Protein 9M4Q (pdb70)

Organism: Homo sapiens (NCBI:txid9606)

Solvent-accessible surface area: 14278 Å² total; per-residue (Å²): 94,139,82,90,138,86,126,15,111,111,45,24,103,98,12,27,38,61,12,121,88,0,32,96,6,1,74,24,0,42,75,0,5,56,88,27,153,108,5,86,39,5,6,32,66,6,3,30,9,1,3,73,2,6,43,49,4,0,44,54,0,4,35,71,17,10,70,45,49,42,54,52,82,3,55,53,28,40,107,121,7,59,82,35,38,8,32,24,31,25,0,9,1,3,2,0,13,0,1,7,16,0,0,68,4,5,50,29,0,0,14,98,14,121,142,22,77,95,32,18,49,92,168,130,2,87,115,36,28,120,73,15,57,54,90,0,76,96,37,1,68,30,14,23,129,59,209,104,50,130,70,65,174,73,101,62,67,20,154,57,30,84,62,70,61,14,0,80,120,13,1,75,12,4,2,64,100,7,24,54,83,2,99,69,30,37,74,106,10,136,67,15,12,141,159,97,169,141,87,18,53,141,18,66,142,31,7,107,5,2,25,74,0,7,30,28,4,24,130,14,3,53,40,17,8,77,35,5,12,83,1,22,97,111,114,63,129,5,77,68,92,89,67,24,78,102,15,30,48,71,0,9,57,4,1,4,51,1,5,70,20,4,18,82,35,25,120,73,8,89,108,0,17,125,98,41,155

Nearest PDB structures (foldseek):
  8hn1-assembly1_A  TM=9.669E-01  e=3.128E-29  Homo sapiens
  7ym8-assembly1_A  TM=9.036E-01  e=2.493E-28  Homo sapiens
  7ymj-assembly1_A  TM=9.576E-01  e=1.053E-27  Homo sapiens
  7ymh-assembly1_A  TM=9.060E-01  e=1.750E-27  Homo sapiens
  7b6w-assembly1_AAA  TM=8.967E-01  e=1.485E-19  Homo sapiens

Secondary structure (DSSP, 8-state):
----SHHHHHHHHHHHHHHHHHHHHHHHHHHHHHH-SSS-SHHHHHHHHHHHHHHHIIIIIHHHHHHHHHHSS--S-HHHHHHHHHHHHHHHHHHHHHHHHHHHHHHHHHH-STTHHHHS-HHHHHHHHHHHHHHHHHHHHTTTTTS-PPPPS-TT-------HHHHHHHHIIIIIHHHHHHHHHHHHHHHHHHH--HHHHHHHHHHHHHHHHHHHHHHHHHHHHHHHHHHHHSS--SSSHHHHHHHHHHHHHHHHHHHHHHHHH-HHHHHHHHHH-

Foldseek 3Di:
DDDDDPVLVVLLVVLVVLLVLLLVLLVLLLCLCPVDPVNDDLLSVLVNVLSVLLNLVSPQLSNQVSVCVSVVWADDFPVSLLVSQLSNQLSLQLNLVSLLVSLVLLLLCLQPVPCSCVPCPPVNSVVSNVVSSVLSNCLSCCLDVPVHDDDDPDGGHRDDDLALVSLVSSLVNRPVVSVVSNVVSVVSSVVSNVVYDPRSVVSNLSSVLSVVLVVQLCVLQVVQNVQRNCLSVDPNNNPPVVVNVVSVVSNSSSSSVSSVSCVVRPVSSVVSSVVVD

Sequence (277 aa):
APVNISKAILLGVILGGLILFGVLGNILVILSVACHRHLHSVTHYYIVNLAVADLLLTSTVLPFSAIFEVLGYWAFGRVFCNIWAAVDVLCCTASIMGLCIISIDRYIGVSYPLRYPTIVTQRRGLMALLCVWALSLVISIGPLFGWRQPAPEDETICQINEEPGYVLFSALGSFYLPLAIILVMYCRVYVVAKRELLKFSREKKAAKTLGIVVGCFVLCWLPFFLVMPIGSFFPDFKPSETVFKIVFWLGYLNSCINPIIYPCSSQEFKKAFQNVL

Radius of gyration: 19.8 Å; Cα contacts (8 Å, |Δi|>4): 309; chains: 1; bounding box: 36×54×55 Å

Structure (mmCIF, N/CA/C/O backbone):
data_9M4Q
#
_entry.id   9M4Q
#
_cell.length_a   1.00
_cell.length_b   1.00
_cell.length_c   1.00
_cell.angle_alpha   90.00
_cell.angle_beta   90.00
_cell.angle_gamma   90.00
#
_symmetry.space_group_name_H-M   'P 1'
#
loop_
_entity.id
_entity.type
_entity.pdbx_description
1 polymer 'Alpha-1A adrenergic receptor'
2 non-polymer 'Doxazosin, (S)-'
#
loop_
_atom_site.group_PDB
_atom_site.id
_atom_site.type_symbol
_atom_site.label_atom_id
_atom_site.label_alt_id
_atom_site.label_comp_id
_atom_site.label_asym_id
_atom_site.label_entity_id
_atom_site.label_seq_id
_atom_site.pdbx_PDB_ins_code
_atom_site.Cartn_x
_atom_site.Cartn_y
_atom_site.Cartn_z
_atom_site.occupancy
_atom_site.B_iso_or_equiv
_atom_site.auth_seq_id
_atom_site.auth_comp_id
_atom_site.auth_asym_id
_atom_site.auth_atom_id
_atom_site.pdbx_PDB_model_num
ATOM 1 N N . ALA A 1 1 ? 116.437 154.511 165.562 1.00 63.48 19 ALA A N 1
ATOM 2 C CA . ALA A 1 1 ? 117.360 155.364 166.363 1.00 63.48 19 ALA A CA 1
ATOM 3 C C . ALA A 1 1 ? 118.497 155.887 165.488 1.00 63.48 19 ALA A C 1
ATOM 4 O O . ALA A 1 1 ? 118.867 155.248 164.504 1.00 63.48 19 ALA A O 1
ATOM 13 N N . PRO A 1 2 ? 119.050 157.048 165.839 1.00 63.22 20 PRO A N 1
ATOM 14 C CA . PRO A 1 2 ? 120.152 157.601 165.043 1.00 63.22 20 PRO A CA 1
ATOM 15 C C . PRO A 1 2 ? 121.352 156.666 165.032 1.00 63.22 20 PRO A C 1
ATOM 16 O O . PRO A 1 2 ? 121.662 156.008 166.027 1.00 63.22 20 PRO A O 1
ATOM 27 N N . VAL A 1 3 ? 122.029 156.614 163.886 1.00 63.90 21 VAL A N 1
ATOM 28 C CA . VAL A 1 3 ? 123.203 155.778 163.684 1.00 63.90 21 VAL A CA 1
ATOM 29 C C . VAL A 1 3 ? 124.230 156.577 162.889 1.00 63.90 21 VAL A C 1
ATOM 30 O O . VAL A 1 3 ? 123.995 157.725 162.504 1.00 63.90 21 VAL A O 1
ATOM 43 N N . ASN A 1 4 ? 125.380 155.957 162.642 1.00 64.58 22 ASN A N 1
ATOM 44 C CA . ASN A 1 4 ? 126.429 156.604 161.869 1.00 64.58 22 ASN A CA 1
ATOM 45 C C . ASN A 1 4 ? 125.968 156.833 160.434 1.00 64.58 22 ASN A C 1
ATOM 46 O O . ASN A 1 4 ? 125.089 156.136 159.921 1.00 64.58 22 ASN A O 1
ATOM 57 N N . ILE A 1 5 ? 126.563 157.836 159.790 1.00 65.23 23 ILE A N 1
ATOM 58 C CA . ILE A 1 5 ? 126.212 158.182 158.416 1.00 65.23 23 ILE A CA 1
ATOM 59 C C . ILE A 1 5 ? 127.263 157.619 157.468 1.00 65.23 23 ILE A C 1
ATOM 60 O O . ILE A 1 5 ? 126.958 156.777 156.616 1.00 65.23 23 ILE A O 1
ATOM 76 N N . SER A 1 6 ? 128.510 158.074 157.613 1.00 63.60 24 SER A N 1
ATOM 77 C CA . SER A 1 6 ? 129.561 157.652 156.693 1.00 63.60 24 SER A CA 1
ATOM 78 C C . SER A 1 6 ? 129.776 156.145 156.757 1.00 63.60 24 SER A C 1
ATOM 79 O O . SER A 1 6 ? 129.770 155.459 155.727 1.00 63.60 24 SER A O 1
ATOM 87 N N . LYS A 1 7 ? 129.966 155.608 157.965 1.00 61.45 25 LYS A N 1
ATOM 88 C CA . LYS A 1 7 ? 130.175 154.171 158.106 1.00 61.45 25 LYS A CA 1
ATOM 89 C C . LYS A 1 7 ? 128.952 153.391 157.641 1.00 61.45 25 LYS A C 1
ATOM 90 O O . LYS A 1 7 ? 129.079 152.388 156.928 1.00 61.45 25 LYS A O 1
ATOM 109 N N . ALA A 1 8 ? 127.758 153.837 158.036 1.00 60.34 26 ALA A N 1
ATOM 110 C CA . ALA A 1 8 ? 126.541 153.152 157.615 1.00 60.34 26 ALA A CA 1
ATOM 111 C C . ALA A 1 8 ? 126.370 153.219 156.104 1.00 60.34 26 ALA A C 1
ATOM 112 O O . ALA A 1 8 ? 125.978 152.232 155.473 1.00 60.34 26 ALA A O 1
ATOM 119 N N . ILE A 1 9 ? 126.651 154.378 155.506 1.00 60.46 27 ILE A N 1
ATOM 120 C CA . ILE A 1 9 ? 126.518 154.517 154.058 1.00 60.46 27 ILE A CA 1
ATOM 121 C C . ILE A 1 9 ? 127.484 153.578 153.346 1.00 60.46 27 ILE A C 1
ATOM 122 O O . ILE A 1 9 ? 127.117 152.895 152.383 1.00 60.46 27 ILE A O 1
ATOM 138 N N . LEU A 1 10 ? 128.735 153.531 153.809 1.00 56.62 28 LEU A N 1
ATOM 139 C CA . LEU A 1 10 ? 129.715 152.648 153.182 1.00 56.62 28 LEU A CA 1
ATOM 140 C C . LEU A 1 10 ? 129.302 151.188 153.315 1.00 56.62 28 LEU A C 1
ATOM 141 O O . LEU A 1 10 ? 129.399 150.415 152.352 1.00 56.62 28 LEU A O 1
ATOM 157 N N . LEU A 1 11 ? 128.846 150.790 154.506 1.00 51.72 29 LEU A N 1
ATOM 158 C CA . LEU A 1 11 ? 128.429 149.407 154.713 1.00 51.72 29 LEU A CA 1
ATOM 159 C C . LEU A 1 11 ? 127.242 149.056 153.825 1.00 51.72 29 LEU A C 1
ATOM 160 O O . LEU A 1 11 ? 127.210 147.983 153.211 1.00 51.72 29 LEU A O 1
ATOM 176 N N . GLY A 1 12 ? 126.261 149.954 153.739 1.00 52.07 30 GLY A N 1
ATOM 177 C CA . GLY A 1 12 ? 125.128 149.709 152.867 1.00 52.07 30 GLY A CA 1
ATOM 178 C C . GLY A 1 12 ? 125.535 149.601 151.413 1.00 52.07 30 GLY A C 1
ATOM 179 O O . GLY A 1 12 ? 125.026 148.753 150.680 1.00 52.07 30 GLY A O 1
ATOM 183 N N . VAL A 1 13 ? 126.465 150.452 150.977 1.00 51.33 31 VAL A N 1
ATOM 184 C CA . VAL A 1 13 ? 126.905 150.419 149.585 1.00 51.33 31 VAL A CA 1
ATOM 185 C C . VAL A 1 13 ? 127.602 149.099 149.280 1.00 51.33 31 VAL A C 1
ATOM 186 O O . VAL A 1 13 ? 127.340 148.462 148.253 1.00 51.33 31 VAL A O 1
ATOM 199 N N . ILE A 1 14 ? 128.503 148.665 150.166 1.00 46.35 32 ILE A N 1
ATOM 200 C CA . ILE A 1 14 ? 129.228 147.421 149.911 1.00 46.35 32 ILE A CA 1
ATOM 201 C C . ILE A 1 14 ? 128.271 146.235 149.925 1.00 46.35 32 ILE A C 1
ATOM 202 O O . ILE A 1 14 ? 128.355 145.339 149.073 1.00 46.35 32 ILE A O 1
ATOM 218 N N . LEU A 1 15 ? 127.342 146.205 150.884 1.00 41.39 33 LEU A N 1
ATOM 219 C CA . LEU A 1 15 ? 126.377 145.112 150.917 1.00 41.39 33 LEU A CA 1
ATOM 220 C C . LEU A 1 15 ? 125.509 145.109 149.664 1.00 41.39 33 LEU A C 1
ATOM 221 O O . LEU A 1 15 ? 125.286 144.053 149.062 1.00 41.39 33 LEU A O 1
ATOM 237 N N . GLY A 1 16 ? 125.018 146.278 149.251 1.00 38.41 34 GLY A N 1
ATOM 238 C CA . GLY A 1 16 ? 124.222 146.344 148.040 1.00 38.41 34 GLY A CA 1
ATOM 239 C C . GLY A 1 16 ? 124.994 145.873 146.827 1.00 38.41 34 GLY A C 1
ATOM 240 O O . GLY A 1 16 ? 124.444 145.206 145.951 1.00 38.41 34 GLY A O 1
ATOM 244 N N . GLY A 1 17 ? 126.281 146.214 146.758 1.00 38.23 35 GLY A N 1
ATOM 245 C CA . GLY A 1 17 ? 127.115 145.680 145.696 1.00 38.23 35 GLY A CA 1
ATOM 246 C C . GLY A 1 17 ? 127.200 144.167 145.745 1.00 38.23 35 GLY A C 1
ATOM 247 O O . GLY A 1 17 ? 127.180 143.501 144.708 1.00 38.23 35 GLY A O 1
ATOM 251 N N . LEU A 1 18 ? 127.299 143.606 146.951 1.00 35.00 36 LEU A N 1
ATOM 252 C CA . LEU A 1 18 ? 127.354 142.152 147.084 1.00 35.00 36 LEU A CA 1
ATOM 253 C C . LEU A 1 18 ? 126.074 141.503 146.567 1.00 35.00 36 LEU A C 1
ATOM 254 O O . LEU A 1 18 ? 126.122 140.531 145.802 1.00 35.00 36 LEU A O 1
ATOM 270 N N . ILE A 1 19 ? 124.914 142.025 146.976 1.00 33.84 37 ILE A N 1
ATOM 271 C CA . ILE A 1 19 ? 123.653 141.478 146.473 1.00 33.84 37 ILE A CA 1
ATOM 272 C C . ILE A 1 19 ? 123.533 141.666 144.967 1.00 33.84 37 ILE A C 1
ATOM 273 O O . ILE A 1 19 ? 123.031 140.784 144.262 1.00 33.84 37 ILE A O 1
ATOM 289 N N . LEU A 1 20 ? 123.955 142.818 144.445 1.00 33.77 38 LEU A N 1
ATOM 290 C CA . LEU A 1 20 ? 123.872 143.026 143.004 1.00 33.77 38 LEU A CA 1
ATOM 291 C C . LEU A 1 20 ? 124.731 142.015 142.257 1.00 33.77 38 LEU A C 1
ATOM 292 O O . LEU A 1 20 ? 124.294 141.436 141.256 1.00 33.77 38 LEU A O 1
ATOM 308 N N . PHE A 1 21 ? 125.952 141.776 142.740 1.00 30.64 39 PHE A N 1
ATOM 309 C CA . PHE A 1 21 ? 126.816 140.790 142.103 1.00 30.64 39 PHE A CA 1
ATOM 310 C C . PHE A 1 21 ? 126.210 139.395 142.180 1.00 30.64 39 PHE A C 1
ATOM 311 O O . PHE A 1 21 ? 126.238 138.644 141.199 1.00 30.64 39 PHE A O 1
ATOM 328 N N . GLY A 1 22 ? 125.660 139.029 143.339 1.00 29.20 40 GLY A N 1
ATOM 329 C CA . GLY A 1 22 ? 125.055 137.713 143.470 1.00 29.20 40 GLY A CA 1
ATOM 330 C C . GLY A 1 22 ? 123.867 137.526 142.547 1.00 29.20 40 GLY A C 1
ATOM 331 O O . GLY A 1 22 ? 123.729 136.485 141.898 1.00 29.20 40 GLY A O 1
ATOM 335 N N . VAL A 1 23 ? 122.992 138.530 142.478 1.00 27.85 41 VAL A N 1
ATOM 336 C CA . VAL A 1 23 ? 121.828 138.447 141.602 1.00 27.85 41 VAL A CA 1
ATOM 337 C C . VAL A 1 23 ? 122.268 138.362 140.148 1.00 27.85 41 VAL A C 1
ATOM 338 O O . VAL A 1 23 ? 121.724 137.573 139.366 1.00 27.85 41 VAL A O 1
ATOM 351 N N . LEU A 1 24 ? 123.255 139.172 139.759 1.00 28.24 42 LEU A N 1
ATOM 352 C CA . LEU A 1 24 ? 123.750 139.113 138.390 1.00 28.24 42 LEU A CA 1
ATOM 353 C C . LEU A 1 24 ? 124.305 137.731 138.074 1.00 28.24 42 LEU A C 1
ATOM 354 O O . LEU A 1 24 ? 124.016 137.168 137.014 1.00 28.24 42 LEU A O 1
ATOM 370 N N . GLY A 1 25 ? 125.093 137.164 138.988 1.00 25.90 43 GLY A N 1
ATOM 371 C CA . GLY A 1 25 ? 125.660 135.848 138.742 1.00 25.90 43 GLY A CA 1
ATOM 372 C C . GLY A 1 25 ? 124.602 134.769 138.619 1.00 25.90 43 GLY A C 1
ATOM 373 O O . GLY A 1 25 ? 124.666 133.921 137.725 1.00 25.90 43 GLY A O 1
ATOM 377 N N . ASN A 1 26 ? 123.614 134.782 139.516 1.00 24.22 44 ASN A N 1
ATOM 378 C CA . ASN A 1 26 ? 122.568 133.765 139.463 1.00 24.22 44 ASN A CA 1
ATOM 379 C C . ASN A 1 26 ? 121.725 133.902 138.199 1.00 24.22 44 ASN A C 1
ATOM 380 O O . ASN A 1 26 ? 121.392 132.897 137.556 1.00 24.22 44 ASN A O 1
ATOM 391 N N . ILE A 1 27 ? 121.375 135.133 137.822 1.00 24.95 45 ILE A N 1
ATOM 392 C CA . ILE A 1 27 ? 120.616 135.340 136.593 1.00 24.95 45 ILE A CA 1
ATOM 393 C C . ILE A 1 27 ? 121.432 134.892 135.389 1.00 24.95 45 ILE A C 1
ATOM 394 O O . ILE A 1 27 ? 120.896 134.304 134.442 1.00 24.95 45 ILE A O 1
ATOM 410 N N . LEU A 1 28 ? 122.738 135.165 135.401 1.00 26.37 46 LEU A N 1
ATOM 411 C CA . LEU A 1 28 ? 123.591 134.721 134.306 1.00 26.37 46 LEU A CA 1
ATOM 412 C C . LEU A 1 28 ? 123.617 133.204 134.215 1.00 26.37 46 LEU A C 1
ATOM 413 O O . LEU A 1 28 ? 123.551 132.642 133.119 1.00 26.37 46 LEU A O 1
ATOM 429 N N . VAL A 1 29 ? 123.716 132.522 135.357 1.00 23.41 47 VAL A N 1
ATOM 430 C CA . VAL A 1 29 ? 123.713 131.060 135.347 1.00 23.41 47 VAL A CA 1
ATOM 431 C C . VAL A 1 29 ? 122.404 130.542 134.764 1.00 23.41 47 VAL A C 1
ATOM 432 O O . VAL A 1 29 ? 122.390 129.644 133.911 1.00 23.41 47 VAL A O 1
ATOM 445 N N . ILE A 1 30 ? 121.283 131.108 135.215 1.00 22.73 48 ILE A N 1
ATOM 446 C CA . ILE A 1 30 ? 119.980 130.638 134.753 1.00 22.73 48 ILE A CA 1
ATOM 447 C C . ILE A 1 30 ? 119.841 130.851 133.250 1.00 22.73 48 ILE A C 1
ATOM 448 O O . ILE A 1 30 ? 119.408 129.955 132.515 1.00 22.73 48 ILE A O 1
ATOM 464 N N . LEU A 1 31 ? 120.206 132.042 132.769 1.00 26.55 49 LEU A N 1
ATOM 465 C CA . LEU A 1 31 ? 120.091 132.330 131.343 1.00 26.55 49 LEU A CA 1
ATOM 466 C C . LEU A 1 31 ? 121.029 131.457 130.521 1.00 26.55 49 LEU A C 1
ATOM 467 O O . LEU A 1 31 ? 120.657 130.982 129.444 1.00 26.55 49 LEU A O 1
ATOM 483 N N . SER A 1 32 ? 122.251 131.234 131.008 1.00 27.11 50 SER A N 1
ATOM 484 C CA . SER A 1 32 ? 123.193 130.392 130.283 1.00 27.11 50 SER A CA 1
ATOM 485 C C . SER A 1 32 ? 122.667 128.971 130.156 1.00 27.11 50 SER A C 1
ATOM 486 O O . SER A 1 32 ? 122.789 128.348 129.095 1.00 27.11 50 SER A O 1
ATOM 494 N N . VAL A 1 33 ? 122.080 128.438 131.228 1.00 24.80 51 VAL A N 1
ATOM 495 C CA . VAL A 1 33 ? 121.561 127.076 131.167 1.00 24.80 51 VAL A CA 1
ATOM 496 C C . VAL A 1 33 ? 120.327 127.006 130.275 1.00 24.80 51 VAL A C 1
ATOM 497 O O . VAL A 1 33 ? 120.155 126.051 129.509 1.00 24.80 51 VAL A O 1
ATOM 510 N N . ALA A 1 34 ? 119.449 128.008 130.354 1.00 29.94 52 ALA A N 1
ATOM 511 C CA . ALA A 1 34 ? 118.168 127.929 129.659 1.00 29.94 52 ALA A CA 1
ATOM 512 C C . ALA A 1 34 ? 118.310 128.232 128.170 1.00 29.94 52 ALA A C 1
ATOM 513 O O . ALA A 1 34 ? 117.915 127.425 127.322 1.00 29.94 52 ALA A O 1
ATOM 520 N N . CYS A 1 35 ? 118.869 129.396 127.835 1.00 33.18 53 CYS A N 1
ATOM 521 C CA . CYS A 1 35 ? 118.916 129.819 126.439 1.00 33.18 53 CYS A CA 1
ATOM 522 C C . CYS A 1 35 ? 119.713 128.840 125.586 1.00 33.18 53 CYS A C 1
ATOM 523 O O . CYS A 1 35 ? 119.296 128.491 124.476 1.00 33.18 53 CYS A O 1
ATOM 531 N N . HIS A 1 36 ? 120.862 128.390 126.082 1.00 31.19 54 HIS A N 1
ATOM 532 C CA . HIS A 1 36 ? 121.676 127.448 125.328 1.00 31.19 54 HIS A CA 1
ATOM 533 C C . HIS A 1 36 ? 120.985 126.094 125.244 1.00 31.19 54 HIS A C 1
ATOM 534 O O . HIS A 1 36 ? 120.381 125.624 126.212 1.00 31.19 54 HIS A O 1
ATOM 548 N N . ARG A 1 37 ? 121.076 125.467 124.072 1.00 36.19 55 ARG A N 1
ATOM 549 C CA . ARG A 1 37 ? 120.444 124.173 123.854 1.00 36.19 55 ARG A CA 1
ATOM 550 C C . ARG A 1 37 ? 121.403 123.008 124.044 1.00 36.19 55 ARG A C 1
ATOM 551 O O . ARG A 1 37 ? 120.954 121.862 124.143 1.00 36.19 55 ARG A O 1
ATOM 572 N N . HIS A 1 38 ? 122.710 123.265 124.094 1.00 34.26 56 HIS A N 1
ATOM 573 C CA . HIS A 1 38 ? 123.670 122.205 124.372 1.00 34.26 56 HIS A CA 1
ATOM 574 C C . HIS A 1 38 ? 123.957 122.048 125.859 1.00 34.26 56 HIS A C 1
ATOM 575 O O . HIS A 1 38 ? 124.746 121.172 126.230 1.00 34.26 56 HIS A O 1
ATOM 589 N N . LEU A 1 39 ? 123.341 122.866 126.711 1.00 29.16 57 LEU A N 1
ATOM 590 C CA . LEU A 1 39 ? 123.498 122.779 128.162 1.00 29.16 57 LEU A CA 1
ATOM 591 C C . LEU A 1 39 ? 122.225 122.289 128.838 1.00 29.16 57 LEU A C 1
ATOM 592 O O . LEU A 1 39 ? 121.907 122.707 129.955 1.00 29.16 57 LEU A O 1
ATOM 608 N N . HIS A 1 40 ? 121.477 121.402 128.186 1.00 33.90 58 HIS A N 1
ATOM 609 C CA . HIS A 1 40 ? 120.247 120.853 128.744 1.00 33.90 58 HIS A CA 1
ATOM 610 C C . HIS A 1 40 ? 120.548 119.468 129.301 1.00 33.90 58 HIS A C 1
ATOM 611 O O . HIS A 1 40 ? 121.074 118.608 128.587 1.00 33.90 58 HIS A O 1
ATOM 625 N N . SER A 1 41 ? 120.226 119.259 130.573 1.00 23.43 59 SER A N 1
ATOM 626 C CA . SER A 1 41 ? 120.461 117.978 131.225 1.00 23.43 59 SER A CA 1
ATOM 627 C C . SER A 1 41 ? 119.913 118.069 132.642 1.00 23.43 59 SER A C 1
ATOM 628 O O . SER A 1 41 ? 119.607 119.155 133.142 1.00 23.43 59 SER A O 1
ATOM 636 N N . VAL A 1 42 ? 119.793 116.908 133.284 1.00 18.81 60 VAL A N 1
ATOM 637 C CA . VAL A 1 42 ? 119.348 116.877 134.673 1.00 18.81 60 VAL A CA 1
ATOM 638 C C . VAL A 1 42 ? 120.343 117.608 135.564 1.00 18.81 60 VAL A C 1
ATOM 639 O O . VAL A 1 42 ? 119.956 118.298 136.514 1.00 18.81 60 VAL A O 1
ATOM 652 N N . THR A 1 43 ? 121.640 117.464 135.283 1.00 16.24 61 THR A N 1
ATOM 653 C CA . THR A 1 43 ? 122.643 118.177 136.067 1.00 16.24 61 THR A CA 1
ATOM 654 C C . THR A 1 43 ? 122.486 119.684 135.917 1.00 16.24 61 THR A C 1
ATOM 655 O O . THR A 1 43 ? 122.553 120.424 136.903 1.00 16.24 61 THR A O 1
ATOM 666 N N . HIS A 1 44 ? 122.273 120.160 134.690 1.00 21.15 62 HIS A N 1
ATOM 667 C CA . HIS A 1 44 ? 122.075 121.592 134.495 1.00 21.15 62 HIS A CA 1
ATOM 668 C C . HIS A 1 44 ? 120.745 122.053 135.076 1.00 21.15 62 HIS A C 1
ATOM 669 O O . HIS A 1 44 ? 120.630 123.198 135.528 1.00 21.15 62 HIS A O 1
ATOM 683 N N . TYR A 1 45 ? 119.734 121.183 135.085 1.00 21.30 63 TYR A N 1
ATOM 684 C CA . TYR A 1 45 ? 118.485 121.525 135.756 1.00 21.30 63 TYR A CA 1
ATOM 685 C C . TYR A 1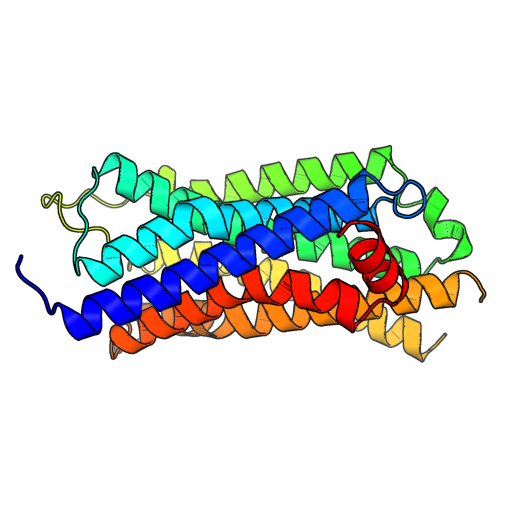 45 ? 118.703 121.692 137.255 1.00 21.30 63 TYR A C 1
ATOM 686 O O . TYR A 1 45 ? 118.155 122.611 137.872 1.00 21.30 63 TYR A O 1
ATOM 704 N N . TYR A 1 46 ? 119.513 120.822 137.858 1.00 16.25 64 TYR A N 1
ATOM 705 C CA . TYR A 1 46 ? 119.851 120.994 139.267 1.00 16.25 64 TYR A CA 1
ATOM 706 C C . TYR A 1 46 ? 120.680 122.254 139.480 1.00 16.25 64 TYR A C 1
ATOM 707 O O . TYR A 1 46 ? 120.550 122.927 140.510 1.00 16.25 64 TYR A O 1
ATOM 725 N N . ILE A 1 47 ? 121.543 122.586 138.519 1.00 17.44 65 ILE A N 1
ATOM 726 C CA . ILE A 1 47 ? 122.334 123.809 138.621 1.00 17.44 65 ILE A CA 1
ATOM 727 C C . ILE A 1 47 ? 121.422 125.029 138.634 1.00 17.44 65 ILE A C 1
ATOM 728 O O . ILE A 1 47 ? 121.614 125.955 139.428 1.00 17.44 65 ILE A O 1
ATOM 744 N N . VAL A 1 48 ? 120.422 125.059 137.750 1.00 19.44 66 VAL A N 1
ATOM 745 C CA . VAL A 1 48 ? 119.500 126.192 137.746 1.00 19.44 66 VAL A CA 1
ATOM 746 C C . VAL A 1 48 ? 118.606 126.166 138.978 1.00 19.44 66 VAL A C 1
ATOM 747 O O . VAL A 1 48 ? 118.159 127.216 139.443 1.00 19.44 66 VAL A O 1
ATOM 760 N N . ASN A 1 49 ? 118.313 124.984 139.523 1.00 16.67 67 ASN A N 1
ATOM 761 C CA . ASN A 1 49 ? 117.594 124.927 140.792 1.00 16.67 67 ASN A CA 1
ATOM 762 C C . ASN A 1 49 ? 118.399 125.600 141.896 1.00 16.67 67 ASN A C 1
ATOM 763 O O . ASN A 1 49 ? 117.868 126.396 142.680 1.00 16.67 67 ASN A O 1
ATOM 774 N N . LEU A 1 50 ? 119.694 125.293 141.963 1.00 15.58 68 LEU A N 1
ATOM 775 C CA . LEU A 1 50 ? 120.564 125.945 142.936 1.00 15.58 68 LEU A CA 1
ATOM 776 C C . LEU A 1 50 ? 120.658 127.441 142.664 1.00 15.58 68 LEU A C 1
ATOM 777 O O . LEU A 1 50 ? 120.718 128.251 143.598 1.00 15.58 68 LEU A O 1
ATOM 793 N N . ALA A 1 51 ? 120.690 127.822 141.386 1.00 19.12 69 ALA A N 1
ATOM 794 C CA . ALA A 1 51 ? 120.733 129.235 141.030 1.00 19.12 69 ALA A CA 1
ATOM 795 C C . ALA A 1 51 ? 119.475 129.954 141.494 1.00 19.12 69 ALA A C 1
ATOM 796 O O . ALA A 1 51 ? 119.546 131.072 142.004 1.00 19.12 69 ALA A O 1
ATOM 803 N N . VAL A 1 52 ? 118.311 129.328 141.331 1.00 19.56 70 VAL A N 1
ATOM 804 C CA . VAL A 1 52 ? 117.072 129.928 141.814 1.00 19.56 70 VAL A CA 1
ATOM 805 C C . VAL A 1 52 ? 117.090 130.032 143.334 1.00 19.56 70 VAL A C 1
ATOM 806 O O . VAL A 1 52 ? 116.692 131.055 143.906 1.00 19.56 70 VAL A O 1
ATOM 819 N N . ALA A 1 53 ? 117.552 128.980 144.012 1.00 19.77 71 ALA A N 1
ATOM 820 C CA . ALA A 1 53 ? 117.585 129.003 145.471 1.00 19.77 71 ALA A CA 1
ATOM 821 C C . ALA A 1 53 ? 118.467 130.137 145.982 1.00 19.77 71 ALA A C 1
ATOM 822 O O . ALA A 1 53 ? 118.039 130.949 146.811 1.00 19.77 71 ALA A O 1
ATOM 829 N N . ASP A 1 54 ? 119.704 130.224 145.486 1.00 21.82 72 ASP A N 1
ATOM 830 C CA . ASP A 1 54 ? 120.592 131.268 145.983 1.00 21.82 72 ASP A CA 1
ATOM 831 C C . ASP A 1 54 ? 120.230 132.639 145.422 1.00 21.82 72 ASP A C 1
ATOM 832 O O . ASP A 1 54 ? 120.576 133.650 146.035 1.00 21.82 72 ASP A O 1
ATOM 841 N N . LEU A 1 55 ? 119.497 132.704 144.308 1.00 22.76 73 LEU A N 1
ATOM 842 C CA . LEU A 1 55 ? 118.972 133.982 143.843 1.00 22.76 73 LEU A CA 1
ATOM 843 C C . LEU A 1 55 ? 117.899 134.502 144.787 1.00 22.76 73 LEU A C 1
ATOM 844 O O . LEU A 1 55 ? 117.848 135.701 145.079 1.00 22.76 73 LEU A O 1
ATOM 860 N N . LEU A 1 56 ? 117.025 133.615 145.266 1.00 24.13 74 LEU A N 1
ATOM 861 C CA . LEU A 1 56 ? 116.079 134.005 146.304 1.00 24.13 74 LEU A CA 1
ATOM 862 C C . LEU A 1 56 ? 116.811 134.399 147.581 1.00 24.13 74 LEU A C 1
ATOM 863 O O . LEU A 1 56 ? 116.424 135.356 148.259 1.00 24.13 74 LEU A O 1
ATOM 879 N N . LEU A 1 57 ? 117.874 133.668 147.919 1.00 24.96 75 LEU A N 1
ATOM 880 C CA . LEU A 1 57 ? 118.682 134.001 149.090 1.00 24.96 75 LEU A CA 1
ATOM 881 C C . LEU A 1 57 ? 119.315 135.383 148.950 1.00 24.96 75 LEU A C 1
ATOM 882 O O . LEU A 1 57 ? 119.510 136.097 149.939 1.00 24.96 75 LEU A O 1
ATOM 898 N N . THR A 1 58 ? 119.670 135.768 147.723 1.00 27.35 76 THR A N 1
ATOM 899 C CA . THR A 1 58 ? 120.361 137.038 147.518 1.00 27.35 76 THR A CA 1
ATOM 900 C C . THR A 1 58 ? 119.388 138.192 147.313 1.00 27.35 76 THR A C 1
ATOM 901 O O . THR A 1 58 ? 119.748 139.356 147.516 1.00 27.35 76 THR A O 1
ATOM 912 N N . SER A 1 59 ? 118.156 137.897 146.904 1.00 27.21 77 SER A N 1
ATOM 913 C CA . SER A 1 59 ? 117.243 138.941 146.461 1.00 27.21 77 SER A CA 1
ATOM 914 C C . SER A 1 59 ? 116.271 139.404 147.537 1.00 27.21 77 SER A C 1
ATOM 915 O O . SER A 1 59 ? 115.847 140.564 147.503 1.00 27.21 77 SER A O 1
ATOM 923 N N . THR A 1 60 ? 115.895 138.537 148.477 1.00 29.98 78 THR A N 1
ATOM 924 C CA . THR A 1 60 ? 114.911 138.894 149.495 1.00 29.98 78 THR A CA 1
ATOM 925 C C . THR A 1 60 ? 115.509 138.904 150.895 1.00 29.98 78 THR A C 1
ATOM 926 O O . THR A 1 60 ? 115.436 139.928 151.583 1.00 29.98 78 THR A O 1
ATOM 937 N N . VAL A 1 61 ? 116.101 137.796 151.341 1.00 30.00 79 VAL A N 1
ATOM 938 C CA . VAL A 1 61 ? 116.640 137.734 152.696 1.00 30.00 79 VAL A CA 1
ATOM 939 C C . VAL A 1 61 ? 117.894 138.593 152.825 1.00 30.00 79 VAL A C 1
ATOM 940 O O . VAL A 1 61 ? 118.090 139.276 153.838 1.00 30.00 79 VAL A O 1
ATOM 953 N N . LEU A 1 62 ? 118.769 138.564 151.821 1.00 30.71 80 LEU A N 1
ATOM 954 C CA . LEU A 1 62 ? 120.008 139.335 151.914 1.00 30.71 80 LEU A CA 1
ATOM 955 C C . LEU A 1 62 ? 119.757 140.834 151.992 1.00 30.71 80 LEU A C 1
ATOM 956 O O . LEU A 1 62 ? 120.366 141.496 152.852 1.00 30.71 80 LEU A O 1
ATOM 972 N N . PRO A 1 63 ? 118.933 141.438 151.131 1.00 33.44 81 PRO A N 1
ATOM 973 C CA . PRO A 1 63 ? 118.648 142.874 151.289 1.00 33.44 81 PRO A CA 1
ATOM 974 C C . PRO A 1 63 ? 118.016 143.216 152.626 1.00 33.44 81 PRO A C 1
ATOM 975 O O . PRO A 1 63 ? 118.311 144.272 153.196 1.00 33.44 81 PRO A O 1
ATOM 986 N N . PHE A 1 64 ? 117.146 142.348 153.146 1.00 38.64 82 PHE A N 1
ATOM 987 C CA . PHE A 1 64 ? 116.550 142.606 154.451 1.00 38.64 82 PHE A CA 1
ATOM 988 C C . PHE A 1 64 ? 117.610 142.595 155.543 1.00 38.64 82 PHE A C 1
ATOM 989 O O . PHE A 1 64 ? 117.602 143.447 156.438 1.00 38.64 82 PHE A O 1
ATOM 1006 N N . SER A 1 65 ? 118.537 141.637 155.484 1.00 36.37 83 SER A N 1
ATOM 1007 C CA . SER A 1 65 ? 119.626 141.612 156.455 1.00 36.37 83 SER A CA 1
ATOM 1008 C C . SER A 1 65 ? 120.490 142.859 156.336 1.00 36.37 83 SER A C 1
ATOM 1009 O O . SER A 1 65 ? 120.910 143.433 157.347 1.00 36.37 83 SER A O 1
ATOM 1017 N N . ALA A 1 66 ? 120.769 143.292 155.105 1.00 38.77 84 ALA A N 1
ATOM 1018 C CA . ALA A 1 66 ? 121.575 144.493 154.909 1.00 38.77 84 ALA A CA 1
ATOM 1019 C C . ALA A 1 66 ? 120.879 145.724 155.476 1.00 38.77 84 ALA A C 1
ATOM 1020 O O . ALA A 1 66 ? 121.519 146.574 156.106 1.00 38.77 84 ALA A O 1
ATOM 1027 N N . ILE A 1 67 ? 119.569 145.843 155.254 1.00 42.50 85 ILE A N 1
ATOM 1028 C CA . ILE A 1 67 ? 118.823 146.980 155.787 1.00 42.50 85 ILE A CA 1
ATOM 1029 C C . ILE A 1 67 ? 118.796 146.932 157.309 1.00 42.50 85 ILE A C 1
ATOM 1030 O O . ILE A 1 67 ? 118.911 147.966 157.978 1.00 42.50 85 ILE A O 1
ATOM 1046 N N . PHE A 1 68 ? 118.637 145.738 157.881 1.00 46.40 86 PHE A N 1
ATOM 1047 C CA . PHE A 1 68 ? 118.690 145.609 159.333 1.00 46.40 86 PHE A CA 1
ATOM 1048 C C . PHE A 1 68 ? 120.043 146.065 159.861 1.00 46.40 86 PHE A C 1
ATOM 1049 O O . PHE A 1 68 ? 120.127 146.771 160.873 1.00 46.40 86 PHE A O 1
ATOM 1066 N N . GLU A 1 69 ? 121.118 145.666 159.180 1.00 46.28 87 GLU A N 1
ATOM 1067 C CA . GLU A 1 69 ? 122.454 146.082 159.590 1.00 46.28 87 GLU A CA 1
ATOM 1068 C C . GLU A 1 69 ? 122.609 147.595 159.514 1.00 46.28 87 GLU A C 1
ATOM 1069 O O . GLU A 1 69 ? 123.141 148.222 160.437 1.00 46.28 87 GLU A O 1
ATOM 1081 N N . VAL A 1 70 ? 122.150 148.198 158.417 1.00 49.62 88 VAL A N 1
ATOM 1082 C CA . VAL A 1 70 ? 122.302 149.640 158.239 1.00 49.62 88 VAL A CA 1
ATOM 1083 C C . VAL A 1 70 ? 121.521 150.386 159.313 1.00 49.62 88 VAL A C 1
ATOM 1084 O O . VAL A 1 70 ? 122.012 151.352 159.909 1.00 49.62 88 VAL A O 1
ATOM 1097 N N . LEU A 1 71 ? 120.290 149.946 159.577 1.00 51.24 89 LEU A N 1
ATOM 1098 C CA . LEU A 1 71 ? 119.470 150.581 160.601 1.00 51.24 89 LEU A CA 1
ATOM 1099 C C . LEU A 1 71 ? 119.902 150.187 162.007 1.00 51.24 89 LEU A C 1
ATOM 1100 O O . LEU A 1 71 ? 119.743 150.978 162.943 1.00 51.24 89 LEU A O 1
ATOM 1116 N N . GLY A 1 72 ? 120.446 148.983 162.177 1.00 53.56 90 GLY A N 1
ATOM 1117 C CA . GLY A 1 72 ? 120.803 148.482 163.485 1.00 53.56 90 GLY A CA 1
ATOM 1118 C C . GLY A 1 72 ? 119.663 147.852 164.254 1.00 53.56 90 GLY A C 1
ATOM 1119 O O . GLY A 1 72 ? 119.886 147.358 165.366 1.00 53.56 90 GLY A O 1
ATOM 1123 N N . TYR A 1 73 ? 118.453 147.853 163.701 1.00 54.49 91 TYR A N 1
ATOM 1124 C CA . TYR A 1 73 ? 117.296 147.270 164.364 1.00 54.49 91 TYR A CA 1
ATOM 1125 C C . TYR A 1 73 ? 116.264 146.920 163.304 1.00 54.49 91 TYR A C 1
ATOM 1126 O O . TYR A 1 73 ? 116.317 147.414 162.175 1.00 54.49 91 TYR A O 1
ATOM 1144 N N . TRP A 1 74 ? 115.322 146.061 163.682 1.00 50.11 92 TRP A N 1
ATOM 1145 C CA . TRP A 1 74 ? 114.269 145.649 162.766 1.00 50.11 92 TRP A CA 1
ATOM 1146 C C . TRP A 1 74 ? 113.278 146.787 162.566 1.00 50.11 92 TRP A C 1
ATOM 1147 O O . TRP A 1 74 ? 112.856 147.432 163.532 1.00 50.11 92 TRP A O 1
ATOM 1168 N N . ALA A 1 75 ? 112.905 147.030 161.311 1.00 51.52 93 ALA A N 1
ATOM 1169 C CA . ALA A 1 75 ? 111.968 148.090 160.966 1.00 51.52 93 ALA A CA 1
ATOM 1170 C C . ALA A 1 75 ? 110.664 147.583 160.374 1.00 51.52 93 ALA A C 1
ATOM 1171 O O . ALA A 1 75 ? 109.644 148.263 160.493 1.00 51.52 93 ALA A O 1
ATOM 1178 N N . PHE A 1 76 ? 110.670 146.410 159.747 1.00 47.96 94 PHE A N 1
ATOM 1179 C CA . PHE A 1 76 ? 109.478 145.885 159.104 1.00 47.96 94 PHE A CA 1
ATOM 1180 C C . PHE A 1 76 ? 108.572 145.222 160.141 1.00 47.96 94 PHE A C 1
ATOM 1181 O O . PHE A 1 76 ? 108.858 145.207 161.342 1.00 47.96 94 PHE A O 1
ATOM 1198 N N . GLY A 1 77 ? 107.460 144.664 159.669 1.00 51.24 95 GLY A N 1
ATOM 1199 C CA . GLY A 1 77 ? 106.500 144.062 160.569 1.00 51.24 95 GLY A CA 1
ATOM 1200 C C . GLY A 1 77 ? 107.005 142.769 161.181 1.00 51.24 95 GLY A C 1
ATOM 1201 O O . GLY A 1 77 ? 107.934 142.128 160.689 1.00 51.24 95 GLY A O 1
ATOM 1205 N N . ARG A 1 78 ? 106.370 142.382 162.290 1.00 54.22 96 ARG A N 1
ATOM 1206 C CA . ARG A 1 78 ? 106.712 141.113 162.925 1.00 54.22 96 ARG A CA 1
ATOM 1207 C C . ARG A 1 78 ? 106.412 139.943 161.997 1.00 54.22 96 ARG A C 1
ATOM 1208 O O . ARG A 1 78 ? 107.190 138.983 161.921 1.00 54.22 96 ARG A O 1
ATOM 1229 N N . VAL A 1 79 ? 105.282 139.999 161.291 1.00 48.19 97 VAL A N 1
ATOM 1230 C CA . VAL A 1 79 ? 105.002 138.999 160.267 1.00 48.19 97 VAL A CA 1
ATOM 1231 C C . VAL A 1 79 ? 106.114 138.992 159.229 1.00 48.19 97 VAL A C 1
ATOM 1232 O O . VAL A 1 79 ? 106.545 137.931 158.762 1.00 48.19 97 VAL A O 1
ATOM 1245 N N . PHE A 1 80 ? 106.595 140.178 158.849 1.00 48.93 98 PHE A N 1
ATOM 1246 C CA . PHE A 1 80 ? 107.701 140.252 157.903 1.00 48.93 98 PHE A CA 1
ATOM 1247 C C . PHE A 1 80 ? 108.969 139.648 158.492 1.00 48.93 98 PHE A C 1
ATOM 1248 O O . PHE A 1 80 ? 109.737 139.000 157.778 1.00 48.93 98 PHE A O 1
ATOM 1265 N N . CYS A 1 81 ? 109.206 139.839 159.792 1.00 48.01 99 CYS A N 1
ATOM 1266 C CA . CYS A 1 81 ? 110.362 139.208 160.428 1.00 48.01 99 CYS A CA 1
ATOM 1267 C C . CYS A 1 81 ? 110.265 137.688 160.371 1.00 48.01 99 CYS A C 1
ATOM 1268 O O . CYS A 1 81 ? 111.248 137.001 160.056 1.00 48.01 99 CYS A O 1
ATOM 1275 N N . ASN A 1 82 ? 109.088 137.143 160.684 1.00 46.62 100 ASN A N 1
ATOM 1276 C CA . ASN A 1 82 ? 108.917 135.695 160.645 1.00 46.62 100 ASN A CA 1
ATOM 1277 C C . ASN A 1 82 ? 109.083 135.161 159.228 1.00 46.62 100 ASN A C 1
ATOM 1278 O O . ASN A 1 82 ? 109.732 134.130 159.019 1.00 46.62 100 ASN A O 1
ATOM 1289 N N . ILE A 1 83 ? 108.511 135.852 158.240 1.00 39.87 101 ILE A N 1
ATOM 1290 C CA . ILE A 1 83 ? 108.659 135.421 156.853 1.00 39.87 101 ILE A CA 1
ATOM 1291 C C . ILE A 1 83 ? 110.115 135.524 156.418 1.00 39.87 101 ILE A C 1
ATOM 1292 O O . ILE A 1 83 ? 110.605 134.696 155.645 1.00 39.87 101 ILE A O 1
ATOM 1308 N N . TRP A 1 84 ? 110.826 136.540 156.906 1.00 37.15 102 TRP A N 1
ATOM 1309 C CA . TRP A 1 84 ? 112.239 136.698 156.582 1.00 37.15 102 TRP A CA 1
ATOM 1310 C C . TRP A 1 84 ? 113.047 135.518 157.103 1.00 37.15 102 TRP A C 1
ATOM 1311 O O . TRP A 1 84 ? 113.842 134.917 156.370 1.00 37.15 102 TRP A O 1
ATOM 1332 N N . ALA A 1 85 ? 112.841 135.162 158.372 1.00 35.78 103 ALA A N 1
ATOM 1333 C CA . ALA A 1 85 ? 113.537 134.007 158.932 1.00 35.78 103 ALA A CA 1
ATOM 1334 C C . ALA A 1 85 ? 113.168 132.731 158.186 1.00 35.78 103 ALA A C 1
ATOM 1335 O O . ALA A 1 85 ? 114.037 131.902 157.882 1.00 35.78 103 ALA A O 1
ATOM 1342 N N . ALA A 1 86 ? 111.879 132.556 157.885 1.00 34.41 104 ALA A N 1
ATOM 1343 C CA . ALA A 1 86 ? 111.437 131.346 157.204 1.00 34.41 104 ALA A CA 1
ATOM 1344 C C . ALA A 1 86 ? 112.054 131.236 155.819 1.00 34.41 104 ALA A C 1
ATOM 1345 O O . ALA A 1 86 ? 112.477 130.153 155.411 1.00 34.41 104 ALA A O 1
ATOM 1352 N N . VAL A 1 87 ? 112.115 132.344 155.079 1.00 29.56 105 VAL A N 1
ATOM 1353 C CA . VAL A 1 87 ? 112.698 132.310 153.742 1.00 29.56 105 VAL A CA 1
ATOM 1354 C C . VAL A 1 87 ? 114.197 132.062 153.822 1.00 29.56 105 VAL A C 1
ATOM 1355 O O . VAL A 1 87 ? 114.763 131.339 152.995 1.00 29.56 105 VAL A O 1
ATOM 1368 N N . ASP A 1 88 ? 114.867 132.658 154.811 1.00 28.46 106 ASP A N 1
ATOM 1369 C CA . ASP A 1 88 ? 116.287 132.382 155.000 1.00 28.46 106 ASP A CA 1
ATOM 1370 C C . ASP A 1 88 ? 116.524 130.890 155.191 1.00 28.46 106 ASP A C 1
ATOM 1371 O O . ASP A 1 88 ? 117.350 130.280 154.497 1.00 28.46 106 ASP A O 1
ATOM 1380 N N . VAL A 1 89 ? 115.797 130.283 156.131 1.00 28.70 107 VAL A N 1
ATOM 1381 C CA . VAL A 1 89 ? 115.981 128.860 156.396 1.00 28.70 107 VAL A CA 1
ATOM 1382 C C . VAL A 1 89 ? 115.610 128.041 155.168 1.00 28.70 107 VAL A C 1
ATOM 1383 O O . VAL A 1 89 ? 116.305 127.085 154.811 1.00 28.70 107 VAL A O 1
ATOM 1396 N N . LEU A 1 90 ? 114.515 128.404 154.497 1.00 25.43 108 LEU A N 1
ATOM 1397 C CA . LEU A 1 90 ? 114.069 127.640 153.340 1.00 25.43 108 LEU A CA 1
ATOM 1398 C C . LEU A 1 90 ? 115.116 127.643 152.240 1.00 25.43 108 LEU A C 1
ATOM 1399 O O . LEU A 1 90 ? 115.411 126.596 151.659 1.00 25.43 108 LEU A O 1
ATOM 1415 N N . CYS A 1 91 ? 115.693 128.804 151.935 1.00 24.15 109 CYS A N 1
ATOM 1416 C CA . CYS A 1 91 ? 116.674 128.863 150.857 1.00 24.15 109 CYS A CA 1
ATOM 1417 C C . CYS A 1 91 ? 117.963 128.153 151.250 1.00 24.15 109 CYS A C 1
ATOM 1418 O O . CYS A 1 91 ? 118.505 127.356 150.472 1.00 24.15 109 CYS A O 1
ATOM 1426 N N . CYS A 1 92 ? 118.464 128.408 152.462 1.00 21.98 110 CYS A N 1
ATOM 1427 C CA . CYS A 1 92 ? 119.706 127.782 152.901 1.00 21.98 110 CYS A CA 1
ATOM 1428 C C . CYS A 1 92 ? 119.563 126.285 153.146 1.00 21.98 110 CYS A C 1
ATOM 1429 O O . CYS A 1 92 ? 120.580 125.590 153.231 1.00 21.98 110 CYS A O 1
ATOM 1437 N N . THR A 1 93 ? 118.335 125.775 153.261 1.00 19.72 111 THR A N 1
ATOM 1438 C CA . THR A 1 93 ? 118.096 124.352 153.429 1.00 19.72 111 THR A CA 1
ATOM 1439 C C . THR A 1 93 ? 117.669 123.665 152.143 1.00 19.72 111 THR A C 1
ATOM 1440 O O . THR A 1 93 ? 117.813 122.444 152.041 1.00 19.72 111 THR A O 1
ATOM 1451 N N . ALA A 1 94 ? 117.136 124.401 151.172 1.00 18.18 112 ALA A N 1
ATOM 1452 C CA . ALA A 1 94 ? 116.893 123.856 149.849 1.00 18.18 112 ALA A CA 1
ATOM 1453 C C . ALA A 1 94 ? 118.163 123.796 149.024 1.00 18.18 112 ALA A C 1
ATOM 1454 O O . ALA A 1 94 ? 118.319 122.879 148.211 1.00 18.18 112 ALA A O 1
ATOM 1461 N N . SER A 1 95 ? 119.083 124.742 149.227 1.00 15.95 113 SER A N 1
ATOM 1462 C CA . SER A 1 95 ? 120.363 124.676 148.532 1.00 15.95 113 SER A CA 1
ATOM 1463 C C . SER A 1 95 ? 121.140 123.428 148.932 1.00 15.95 113 SER A C 1
ATOM 1464 O O . SER A 1 95 ? 121.791 122.796 148.093 1.00 15.95 113 SER A O 1
ATOM 1472 N N . ILE A 1 96 ? 121.077 123.048 150.210 1.00 15.83 114 ILE A N 1
ATOM 1473 C CA . ILE A 1 96 ? 121.855 121.903 150.672 1.00 15.83 114 ILE A CA 1
ATOM 1474 C C . ILE A 1 96 ? 121.312 120.603 150.083 1.00 15.83 114 ILE A C 1
ATOM 1475 O O . ILE A 1 96 ? 122.084 119.720 149.696 1.00 15.83 114 ILE A O 1
ATOM 1491 N N . MET A 1 97 ? 119.987 120.457 149.982 1.00 16.43 115 MET A N 1
ATOM 1492 C CA . MET A 1 97 ? 119.462 119.251 149.344 1.00 16.43 115 MET A CA 1
ATOM 1493 C C . MET A 1 97 ? 119.607 119.304 147.829 1.00 16.43 115 MET A C 1
ATOM 1494 O O . MET A 1 97 ? 119.711 118.255 147.183 1.00 16.43 115 MET A O 1
ATOM 1508 N N . GLY A 1 98 ? 119.623 120.500 147.239 1.00 13.11 116 GLY A N 1
ATOM 1509 C CA . GLY A 1 98 ? 120.006 120.600 145.843 1.00 13.11 116 GLY A CA 1
ATOM 1510 C C . GLY A 1 98 ? 121.406 120.071 145.615 1.00 13.11 116 GLY A C 1
ATOM 1511 O O . GLY A 1 98 ? 121.656 119.333 144.661 1.00 13.11 116 GLY A O 1
ATOM 1515 N N . LEU A 1 99 ? 122.333 120.422 146.507 1.00 12.20 117 LEU A N 1
ATOM 1516 C CA . LEU A 1 99 ? 123.673 119.851 146.449 1.00 12.20 117 LEU A CA 1
ATOM 1517 C C . LEU A 1 99 ? 123.653 118.351 146.715 1.00 12.20 117 LEU A C 1
ATOM 1518 O O . LEU A 1 99 ? 124.449 117.613 146.134 1.00 12.20 117 LEU A O 1
ATOM 1534 N N . CYS A 1 100 ? 122.761 117.882 147.589 1.00 12.05 118 CYS A N 1
ATOM 1535 C CA . CYS A 1 100 ? 122.658 116.444 147.834 1.00 12.05 118 CYS A CA 1
ATOM 1536 C C . CYS A 1 100 ? 122.286 115.691 146.563 1.00 12.05 118 CYS A C 1
ATOM 1537 O O . CYS A 1 100 ? 122.916 114.683 146.222 1.00 12.05 118 CYS A O 1
ATOM 1545 N N . ILE A 1 101 ? 121.253 116.153 145.857 1.00 13.24 119 ILE A N 1
ATOM 1546 C CA . ILE A 1 101 ? 120.854 115.465 144.632 1.00 13.24 119 ILE A CA 1
ATOM 1547 C C . ILE A 1 101 ? 121.874 115.683 143.527 1.00 13.24 119 ILE A C 1
ATOM 1548 O O . ILE A 1 101 ? 122.071 114.804 142.684 1.00 13.24 119 ILE A O 1
ATOM 1564 N N . ILE A 1 102 ? 122.535 116.839 143.493 1.00 11.65 120 ILE A N 1
ATOM 1565 C CA . ILE A 1 102 ? 123.627 117.001 142.543 1.00 11.65 120 ILE A CA 1
ATOM 1566 C C . ILE A 1 102 ? 124.724 115.987 142.820 1.00 11.65 120 ILE A C 1
ATOM 1567 O O . ILE A 1 102 ? 125.305 115.429 141.888 1.00 11.65 120 ILE A O 1
ATOM 1583 N N . SER A 1 103 ? 125.021 115.727 144.092 1.00 10.04 121 SER A N 1
ATOM 1584 C CA . SER A 1 103 ? 126.043 114.747 144.433 1.00 10.04 121 SER A CA 1
ATOM 1585 C C . SER A 1 103 ? 125.609 113.335 144.070 1.00 10.04 121 SER A C 1
ATOM 1586 O O . SER A 1 103 ? 126.418 112.553 143.564 1.00 10.04 121 SER A O 1
ATOM 1594 N N . ILE A 1 104 ? 124.348 112.991 144.317 1.00 9.62 122 ILE A N 1
ATOM 1595 C CA . ILE A 1 104 ? 123.835 111.690 143.898 1.00 9.62 122 ILE A CA 1
ATOM 1596 C C . ILE A 1 104 ? 123.902 111.529 142.380 1.00 9.62 122 ILE A C 1
ATOM 1597 O O . ILE A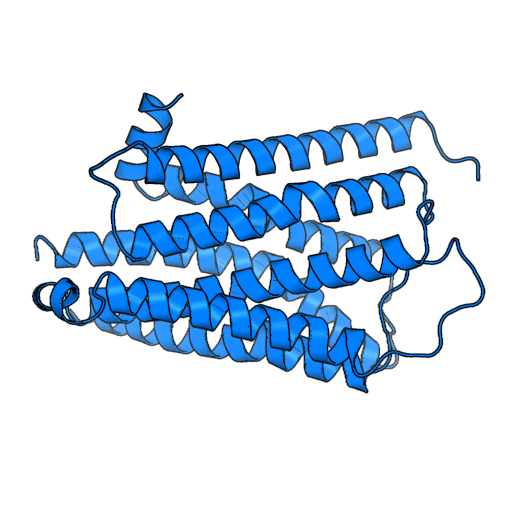 1 104 ? 124.343 110.485 141.884 1.00 9.62 122 ILE A O 1
ATOM 1613 N N . ASP A 1 105 ? 123.480 112.549 141.634 1.00 9.99 123 ASP A N 1
ATOM 1614 C CA . ASP A 1 105 ? 123.550 112.520 140.181 1.00 9.99 123 ASP A CA 1
ATOM 1615 C C . ASP A 1 105 ? 124.985 112.407 139.690 1.00 9.99 123 ASP A C 1
ATOM 1616 O O . ASP A 1 105 ? 125.248 111.685 138.726 1.00 9.99 123 ASP A O 1
ATOM 1625 N N . ARG A 1 106 ? 125.923 113.102 140.334 1.00 9.14 124 ARG A N 1
ATOM 1626 C CA . ARG A 1 106 ? 127.317 113.017 139.918 1.00 9.14 124 ARG A CA 1
ATOM 1627 C C . ARG A 1 106 ? 127.902 111.649 140.236 1.00 9.14 124 ARG A C 1
ATOM 1628 O O . ARG A 1 106 ? 128.704 111.121 139.462 1.00 9.14 124 ARG A O 1
ATOM 1649 N N . TYR A 1 107 ? 127.512 111.057 141.364 1.00 9.45 125 TYR A N 1
ATOM 1650 C CA . TYR A 1 107 ? 127.930 109.690 141.652 1.00 9.45 125 TYR A CA 1
ATOM 1651 C C . TYR A 1 107 ? 127.419 108.732 140.587 1.00 9.45 125 TYR A C 1
ATOM 1652 O O . TYR A 1 107 ? 128.167 107.878 140.096 1.00 9.45 125 TYR A O 1
ATOM 1670 N N . ILE A 1 108 ? 126.150 108.871 140.202 1.00 9.95 126 ILE A N 1
ATOM 1671 C CA . ILE A 1 108 ? 125.592 107.999 139.172 1.00 9.95 126 ILE A CA 1
ATOM 1672 C C . ILE A 1 108 ? 126.329 108.201 137.853 1.00 9.95 126 ILE A C 1
ATOM 1673 O O . ILE A 1 108 ? 126.689 107.237 137.167 1.00 9.95 126 ILE A O 1
ATOM 1689 N N . GLY A 1 109 ? 126.568 109.459 137.480 1.00 8.29 127 GLY A N 1
ATOM 1690 C CA . GLY A 1 109 ? 127.214 109.736 136.207 1.00 8.29 127 GLY A CA 1
ATOM 1691 C C . GLY A 1 109 ? 128.653 109.262 136.155 1.00 8.29 127 GLY A C 1
ATOM 1692 O O . GLY A 1 109 ? 129.112 108.756 135.128 1.00 8.29 127 GLY A O 1
ATOM 1696 N N . VAL A 1 110 ? 129.391 109.430 137.253 1.00 8.68 128 VAL A N 1
ATOM 1697 C CA . VAL A 1 110 ? 130.781 108.992 137.285 1.00 8.68 128 VAL A CA 1
ATOM 1698 C C . VAL A 1 110 ? 130.859 107.472 137.290 1.00 8.68 128 VAL A C 1
ATOM 1699 O O . VAL A 1 110 ? 131.675 106.877 136.577 1.00 8.68 128 VAL A O 1
ATOM 1712 N N . SER A 1 111 ? 130.018 106.818 138.094 1.00 10.32 129 SER A N 1
ATOM 1713 C CA . SER A 1 111 ? 130.058 105.362 138.162 1.00 10.32 129 SER A CA 1
ATOM 1714 C C . SER A 1 111 ? 129.618 104.729 136.848 1.00 10.32 129 SER A C 1
ATOM 1715 O O . SER A 1 111 ? 130.240 103.770 136.376 1.00 10.32 129 SER A O 1
ATOM 1723 N N . TYR A 1 112 ? 128.554 105.253 136.239 1.00 10.44 130 TYR A N 1
ATOM 1724 C CA . TYR A 1 112 ? 127.929 104.660 135.055 1.00 10.44 130 TYR A CA 1
ATOM 1725 C C . TYR A 1 112 ? 127.849 105.720 133.965 1.00 10.44 130 TYR A C 1
ATOM 1726 O O . TYR A 1 112 ? 126.776 106.281 133.708 1.00 10.44 130 TYR A O 1
ATOM 1744 N N . PRO A 1 113 ? 128.966 106.020 133.299 1.00 8.76 131 PRO A N 1
ATOM 1745 C CA . PRO A 1 113 ? 128.925 107.075 132.269 1.00 8.76 131 PRO A CA 1
ATOM 1746 C C . PRO A 1 113 ? 128.032 106.731 131.090 1.00 8.76 131 PRO A C 1
ATOM 1747 O O . PRO A 1 113 ? 127.140 107.513 130.741 1.00 8.76 131 PRO A O 1
ATOM 1758 N N . LEU A 1 114 ? 128.253 105.575 130.459 1.00 9.30 132 LEU A N 1
ATOM 1759 C CA . LEU A 1 114 ? 127.457 105.204 129.293 1.00 9.30 132 LEU A CA 1
ATOM 1760 C C . LEU A 1 114 ? 125.995 104.989 129.662 1.00 9.30 132 LEU A C 1
ATOM 1761 O O . LEU A 1 114 ? 125.095 105.427 128.936 1.00 9.30 132 LEU A O 1
ATOM 1777 N N . ARG A 1 115 ? 125.738 104.320 130.783 1.00 12.22 133 ARG A N 1
ATOM 1778 C CA . ARG A 1 115 ? 124.377 104.044 131.224 1.00 12.22 133 ARG A CA 1
ATOM 1779 C C . ARG A 1 115 ? 123.754 105.207 131.984 1.00 12.22 133 ARG A C 1
ATOM 1780 O O . ARG A 1 115 ? 122.638 105.063 132.493 1.00 12.22 133 ARG A O 1
ATOM 1801 N N . TYR A 1 116 ? 124.442 106.343 132.078 1.00 11.61 134 TYR A N 1
ATOM 1802 C CA . TYR A 1 116 ? 123.901 107.478 132.824 1.00 11.61 134 TYR A CA 1
ATOM 1803 C C . TYR A 1 116 ? 122.556 107.941 132.284 1.00 11.61 134 TYR A C 1
ATOM 1804 O O . TYR A 1 116 ? 121.626 108.128 133.087 1.00 11.61 134 TYR A O 1
ATOM 1822 N N . PRO A 1 117 ? 122.370 108.140 130.977 1.00 12.99 135 PRO A N 1
ATOM 1823 C CA . PRO A 1 117 ? 121.058 108.597 130.493 1.00 12.99 135 PRO A CA 1
ATOM 1824 C C . PRO A 1 117 ? 119.929 107.627 130.790 1.00 12.99 135 PRO A C 1
ATOM 1825 O O . PRO A 1 117 ? 118.770 108.053 130.848 1.00 12.99 135 PRO A O 1
ATOM 1836 N N . THR A 1 118 ? 120.225 106.341 130.976 1.00 13.84 136 THR A N 1
ATOM 1837 C CA . THR A 1 118 ? 119.186 105.349 131.218 1.00 13.84 136 THR A CA 1
ATOM 1838 C C . THR A 1 118 ? 118.7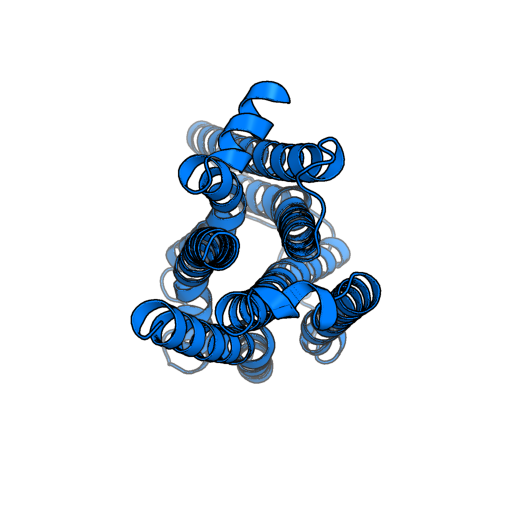77 105.254 132.682 1.00 13.84 136 THR A C 1
ATOM 1839 O O . THR A 1 118 ? 117.788 104.579 132.984 1.00 13.84 136 THR A O 1
ATOM 1850 N N . ILE A 1 119 ? 119.503 105.904 133.591 1.00 14.10 137 ILE A N 1
ATOM 1851 C CA . ILE A 1 119 ? 119.186 105.888 135.018 1.00 14.10 137 ILE A CA 1
ATOM 1852 C C . ILE A 1 119 ? 118.608 107.226 135.464 1.00 14.10 137 ILE A C 1
ATOM 1853 O O . ILE A 1 119 ? 117.464 107.298 135.916 1.00 14.10 137 ILE A O 1
ATOM 1869 N N . VAL A 1 120 ? 119.384 108.299 135.345 1.00 14.05 138 VAL A N 1
ATOM 1870 C CA . VAL A 1 120 ? 118.900 109.641 135.709 1.00 14.05 138 VAL A CA 1
ATOM 1871 C C . VAL A 1 120 ? 118.306 110.227 134.434 1.00 14.05 138 VAL A C 1
ATOM 1872 O O . VAL A 1 120 ? 118.932 110.995 133.700 1.00 14.05 138 VAL A O 1
ATOM 1885 N N . THR A 1 121 ? 117.059 109.858 134.166 1.00 20.12 139 THR A N 1
ATOM 1886 C CA . THR A 1 121 ? 116.335 110.372 133.017 1.00 20.12 139 THR A CA 1
ATOM 1887 C C . THR A 1 121 ? 115.681 111.705 133.364 1.00 20.12 139 THR A C 1
ATOM 1888 O O . THR A 1 121 ? 115.658 112.137 134.518 1.00 20.12 139 THR A O 1
ATOM 1899 N N . GLN A 1 122 ? 115.139 112.364 132.339 1.00 23.79 140 GLN A N 1
ATOM 1900 C CA . GLN A 1 122 ? 114.514 113.665 132.550 1.00 23.79 140 GLN A CA 1
ATOM 1901 C C . GLN A 1 122 ? 113.390 113.567 133.574 1.00 23.79 140 GLN A C 1
ATOM 1902 O O . GLN A 1 122 ? 113.346 114.336 134.542 1.00 23.79 140 GLN A O 1
ATOM 1916 N N . ARG A 1 123 ? 112.479 112.611 133.387 1.00 26.74 141 ARG A N 1
ATOM 1917 C CA . ARG A 1 123 ? 111.348 112.477 134.299 1.00 26.74 141 ARG A CA 1
ATOM 1918 C C . ARG A 1 123 ? 111.820 112.203 135.720 1.00 26.74 141 ARG A C 1
ATOM 1919 O O . ARG A 1 123 ? 111.348 112.829 136.677 1.00 26.74 141 ARG A O 1
ATOM 1940 N N . ARG A 1 124 ? 112.758 111.267 135.878 1.00 23.33 142 ARG A N 1
ATOM 1941 C CA . ARG A 1 124 ? 113.267 110.951 137.208 1.00 23.33 142 ARG A CA 1
ATOM 1942 C C . ARG A 1 124 ? 114.002 112.142 137.809 1.00 23.33 142 ARG A C 1
ATOM 1943 O O . ARG A 1 124 ? 113.898 112.403 139.014 1.00 23.33 142 ARG A O 1
ATOM 1964 N N . GLY A 1 125 ? 114.750 112.878 136.986 1.00 22.11 143 GLY A N 1
ATOM 1965 C CA . GLY A 1 125 ? 115.430 114.060 137.489 1.00 22.11 143 GLY A CA 1
ATOM 1966 C C . GLY A 1 125 ? 114.468 115.105 138.021 1.00 22.11 143 GLY A C 1
ATOM 1967 O O . GLY A 1 125 ? 114.659 115.637 139.118 1.00 22.11 143 GLY A O 1
ATOM 1971 N N . LEU A 1 126 ? 113.416 115.411 137.257 1.00 23.58 144 LEU A N 1
ATOM 1972 C CA . LEU A 1 126 ? 112.438 116.390 137.725 1.00 23.58 144 LEU A CA 1
ATOM 1973 C C . LEU A 1 126 ? 111.690 115.880 138.951 1.00 23.58 144 LEU A C 1
ATOM 1974 O O . LEU A 1 126 ? 111.360 116.660 139.852 1.00 23.58 144 LEU A O 1
ATOM 1990 N N . MET A 1 127 ? 111.403 114.578 139.002 1.00 24.65 145 MET A N 1
ATOM 1991 C CA . MET A 1 127 ? 110.751 114.024 140.184 1.00 24.65 145 MET A CA 1
ATOM 1992 C C . MET A 1 127 ? 111.627 114.208 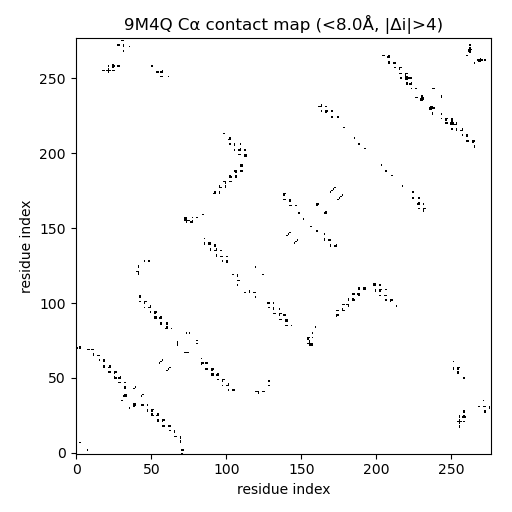141.416 1.00 24.65 145 MET A C 1
ATOM 1993 O O . MET A 1 127 ? 111.141 114.605 142.483 1.00 24.65 145 MET A O 1
ATOM 2007 N N . ALA A 1 128 ? 112.927 113.930 141.286 1.00 20.89 146 ALA A N 1
ATOM 2008 C CA . ALA A 1 128 ? 113.840 114.130 142.406 1.00 20.89 146 ALA A CA 1
ATOM 2009 C C . ALA A 1 128 ? 113.916 115.600 142.794 1.00 20.89 146 ALA A C 1
ATOM 2010 O O . ALA A 1 128 ? 113.964 115.934 143.983 1.00 20.89 146 ALA A O 1
ATOM 2017 N N . LEU A 1 129 ? 113.936 116.494 141.804 1.00 19.56 147 LEU A N 1
ATOM 2018 C CA . LEU A 1 129 ? 113.984 117.922 142.099 1.00 19.56 147 LEU A CA 1
ATOM 2019 C C . LEU A 1 129 ? 112.755 118.366 142.883 1.00 19.56 147 LEU A C 1
ATOM 2020 O O . LEU A 1 129 ? 112.868 119.108 143.868 1.00 19.56 147 LEU A O 1
ATOM 2036 N N . LEU A 1 130 ? 111.568 117.926 142.458 1.00 21.33 148 LEU A N 1
ATOM 2037 C CA . LEU A 1 130 ? 110.347 118.287 143.171 1.00 21.33 148 LEU A CA 1
ATOM 2038 C C . LEU A 1 130 ? 110.327 117.697 144.574 1.00 21.33 148 LEU A C 1
ATOM 2039 O O . LEU A 1 130 ? 109.904 118.367 145.526 1.00 21.33 148 LEU A O 1
ATOM 2055 N N . CYS A 1 131 ? 110.774 116.448 144.723 1.00 22.31 149 CYS A N 1
ATOM 2056 C CA . CYS A 1 131 ? 110.844 115.848 146.050 1.00 22.31 149 CYS A CA 1
ATOM 2057 C C . CYS A 1 131 ? 111.784 116.635 146.952 1.00 22.31 149 CYS A C 1
ATOM 2058 O O . CYS A 1 131 ? 111.490 116.840 148.135 1.00 22.31 149 CYS A O 1
ATOM 2066 N N . VAL A 1 132 ? 112.920 117.079 146.413 1.00 18.85 150 VAL A N 1
ATOM 2067 C CA . VAL A 1 132 ? 113.859 117.872 147.200 1.00 18.85 150 VAL A CA 1
ATOM 2068 C C . VAL A 1 132 ? 113.235 119.198 147.605 1.00 18.85 150 VAL A C 1
ATOM 2069 O O . VAL A 1 132 ? 113.381 119.639 148.747 1.00 18.85 150 VAL A O 1
ATOM 2082 N N . TRP A 1 133 ? 112.563 119.871 146.673 1.00 21.26 151 TRP A N 1
ATOM 2083 C CA . TRP A 1 133 ? 111.936 121.136 147.035 1.00 21.26 151 TRP A CA 1
ATOM 2084 C C . TRP A 1 133 ? 110.881 120.962 148.118 1.00 21.26 151 TRP A C 1
ATOM 2085 O O . TRP A 1 133 ? 110.863 121.744 149.077 1.00 21.26 151 TRP A O 1
ATOM 2106 N N . ALA A 1 134 ? 110.028 119.944 148.010 1.00 23.95 152 ALA A N 1
ATOM 2107 C CA . ALA A 1 134 ? 109.033 119.661 149.037 1.00 23.95 152 ALA A CA 1
ATOM 2108 C C . ALA A 1 134 ? 109.656 119.309 150.381 1.00 23.95 152 ALA A C 1
ATOM 2109 O O . ALA A 1 134 ? 109.221 119.826 151.417 1.00 23.95 152 ALA A O 1
ATOM 2116 N N . LEU A 1 135 ? 110.676 118.447 150.392 1.00 25.27 153 LEU A N 1
ATOM 2117 C CA . LEU A 1 135 ? 111.322 118.083 151.646 1.00 25.27 153 LEU A CA 1
ATOM 2118 C C . LEU A 1 135 ? 112.041 119.271 152.269 1.00 25.27 153 LEU A C 1
ATOM 2119 O O . LEU A 1 135 ? 112.041 119.418 153.495 1.00 25.27 153 LEU A O 1
ATOM 2135 N N . SER A 1 136 ? 112.666 120.119 151.450 1.00 22.89 154 SER A N 1
ATOM 2136 C CA . SER A 1 136 ? 113.297 121.324 151.969 1.00 22.89 154 SER A CA 1
ATOM 2137 C C . SER A 1 136 ? 112.267 122.254 152.587 1.00 22.89 154 SER A C 1
ATOM 2138 O O . SER A 1 136 ? 112.495 122.807 153.666 1.00 22.89 154 SER A O 1
ATOM 2146 N N . LEU A 1 137 ? 111.125 122.437 151.921 1.00 27.50 155 LEU A N 1
ATOM 2147 C CA . LEU A 1 137 ? 110.058 123.234 152.515 1.00 27.50 155 LEU A CA 1
ATOM 2148 C C . LEU A 1 137 ? 109.641 122.663 153.864 1.00 27.50 155 LEU A C 1
ATOM 2149 O O . LEU A 1 137 ? 109.531 123.398 154.855 1.00 27.50 155 LEU A O 1
ATOM 2165 N N . VAL A 1 138 ? 109.408 121.351 153.920 1.00 29.05 156 VAL A N 1
ATOM 2166 C CA . VAL A 1 138 ? 108.950 120.733 155.162 1.00 29.05 156 VAL A CA 1
ATOM 2167 C C . VAL A 1 138 ? 109.979 120.940 156.267 1.00 29.05 156 VAL A C 1
ATOM 2168 O O . VAL A 1 138 ? 109.647 121.376 157.374 1.00 29.05 156 VAL A O 1
ATOM 2181 N N . ILE A 1 139 ? 111.246 120.643 155.979 1.00 26.69 157 ILE A N 1
ATOM 2182 C CA . ILE A 1 139 ? 112.280 120.742 157.004 1.00 26.69 157 ILE A CA 1
ATOM 2183 C C . ILE A 1 139 ? 112.466 122.190 157.440 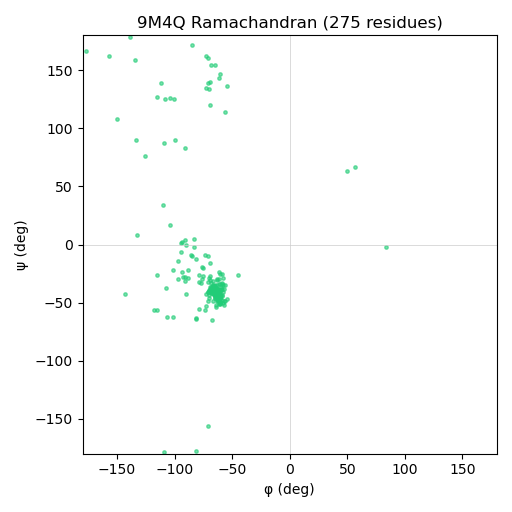1.00 26.69 157 ILE A C 1
ATOM 2184 O O . ILE A 1 139 ? 112.746 122.468 158.612 1.00 26.69 157 ILE A O 1
ATOM 2200 N N . SER A 1 140 ? 112.327 123.134 156.508 1.00 29.05 158 SER A N 1
ATOM 2201 C CA . SER A 1 140 ? 112.553 124.536 156.835 1.00 29.05 158 SER A CA 1
ATOM 2202 C C . SER A 1 140 ? 111.446 125.087 157.723 1.00 29.05 158 SER A C 1
ATOM 2203 O O . SER A 1 140 ? 111.720 125.727 158.745 1.00 29.05 158 SER A O 1
ATOM 2211 N N . ILE A 1 141 ? 110.183 124.849 157.359 1.00 34.52 159 ILE A N 1
ATOM 2212 C CA . ILE A 1 141 ? 109.070 125.472 158.070 1.00 34.52 159 ILE A CA 1
ATOM 2213 C C . ILE A 1 141 ? 108.357 124.498 159.006 1.00 34.52 159 ILE A C 1
ATOM 2214 O O . ILE A 1 141 ? 107.228 124.769 159.423 1.00 34.52 159 ILE A O 1
ATOM 2230 N N . GLY A 1 142 ? 108.980 123.371 159.343 1.00 36.77 160 GLY A N 1
ATOM 2231 C CA . GLY A 1 142 ? 108.453 122.521 160.382 1.00 36.77 160 GLY A CA 1
ATOM 2232 C C . GLY A 1 142 ? 108.818 123.013 161.766 1.00 36.77 160 GLY A C 1
ATOM 2233 O O . GLY A 1 142 ? 107.957 123.390 162.567 1.00 36.77 160 GLY A O 1
ATOM 2237 N N . PRO A 1 143 ? 110.116 123.017 162.076 1.00 37.57 161 PRO A N 1
ATOM 2238 C CA . PRO A 1 143 ? 110.543 123.479 163.405 1.00 37.57 161 PRO A CA 1
ATOM 2239 C C . PRO A 1 143 ? 110.177 124.925 163.689 1.00 37.57 161 PRO A C 1
ATOM 2240 O O . PRO A 1 143 ? 109.962 125.281 164.854 1.00 37.57 161 PRO A O 1
ATOM 2251 N N . LEU A 1 144 ? 110.100 125.771 162.661 1.00 39.34 162 LEU A N 1
ATOM 2252 C CA . LEU A 1 144 ? 109.800 127.183 162.878 1.00 39.34 162 LEU A CA 1
ATOM 2253 C C . LEU A 1 144 ? 108.303 127.414 163.056 1.00 39.34 162 LEU A C 1
ATOM 2254 O O . LEU A 1 144 ? 107.853 127.848 164.121 1.00 39.34 162 LEU A O 1
ATOM 2270 N N . PHE A 1 145 ? 107.515 127.127 162.018 1.00 42.43 163 PHE A N 1
ATOM 2271 C CA . PHE A 1 145 ? 106.078 127.367 162.100 1.00 42.43 163 PHE A CA 1
ATOM 2272 C C . PHE A 1 145 ? 105.416 126.422 163.094 1.00 42.43 163 PHE A C 1
ATOM 2273 O O . PHE A 1 145 ? 104.520 126.828 163.844 1.00 42.43 163 PHE A O 1
ATOM 2290 N N . GLY A 1 146 ? 105.842 125.162 163.118 1.00 46.89 164 GLY A N 1
ATOM 2291 C CA . GLY A 1 146 ? 105.261 124.186 164.018 1.00 46.89 164 GLY A CA 1
ATOM 2292 C C . GLY A 1 146 ? 105.564 124.469 165.474 1.00 46.89 164 GLY A C 1
ATOM 2293 O O . GLY A 1 146 ? 104.656 124.763 166.257 1.00 46.89 164 GLY A O 1
ATOM 2297 N N . TRP A 1 147 ? 106.839 124.385 165.849 1.00 51.76 165 TRP A N 1
ATOM 2298 C CA . TRP A 1 147 ? 107.274 124.597 167.230 1.00 51.76 165 TRP A CA 1
ATOM 2299 C C . TRP A 1 147 ? 107.812 126.020 167.328 1.00 51.76 165 TRP A C 1
ATOM 2300 O O . TRP A 1 147 ? 109.000 126.274 167.128 1.00 51.76 165 TRP A O 1
ATOM 2321 N N . ARG A 1 148 ? 106.920 126.953 167.645 1.00 55.78 166 ARG A N 1
ATOM 2322 C CA . ARG A 1 148 ? 107.225 128.377 167.642 1.00 55.78 166 ARG A CA 1
ATOM 2323 C C . ARG A 1 148 ? 107.123 128.929 169.060 1.00 55.78 166 ARG A C 1
ATOM 2324 O O . ARG A 1 148 ? 106.101 128.750 169.730 1.00 55.78 166 ARG A O 1
ATOM 2345 N N . GLN A 1 149 ? 108.184 129.600 169.508 1.00 56.01 167 GLN A N 1
ATOM 2346 C CA . GLN A 1 149 ? 108.250 130.102 170.872 1.00 56.01 167 GLN A CA 1
ATOM 2347 C C . GLN A 1 149 ? 107.312 131.293 171.056 1.00 56.01 167 GLN A C 1
ATOM 2348 O O . GLN A 1 149 ? 106.891 131.920 170.083 1.00 56.01 167 GLN A O 1
ATOM 2362 N N . PRO A 1 150 ? 106.977 131.633 172.302 1.00 59.93 168 PRO A N 1
ATOM 2363 C CA . PRO A 1 150 ? 106.100 132.788 172.528 1.00 59.93 168 PRO A CA 1
ATOM 2364 C C . PRO A 1 150 ? 106.660 134.039 171.866 1.00 59.93 168 PRO A C 1
ATOM 2365 O O . PRO A 1 150 ? 107.856 134.326 171.945 1.00 59.93 168 PRO A O 1
ATOM 2376 N N . ALA A 1 151 ? 105.777 134.784 171.209 1.00 59.60 169 ALA A N 1
ATOM 2377 C CA . ALA A 1 151 ? 106.212 135.939 170.441 1.00 59.60 169 ALA A CA 1
ATOM 2378 C C . ALA A 1 151 ? 106.666 137.059 171.376 1.00 59.60 169 ALA A C 1
ATOM 2379 O O . ALA A 1 151 ? 106.034 137.301 172.409 1.00 59.60 169 ALA A O 1
ATOM 2386 N N . PRO A 1 152 ? 107.753 137.758 171.047 1.00 60.64 170 PRO A N 1
ATOM 2387 C CA . PRO A 1 152 ? 108.164 138.897 171.872 1.00 60.64 170 PRO A CA 1
ATOM 2388 C C . PRO A 1 152 ? 107.181 140.051 171.755 1.00 60.64 170 PRO A C 1
ATOM 2389 O O . PRO A 1 152 ? 106.475 140.200 170.755 1.00 60.64 170 PRO A O 1
ATOM 2400 N N . GLU A 1 153 ? 107.146 140.875 172.799 1.00 62.91 171 GLU A N 1
ATOM 2401 C CA . GLU A 1 153 ? 106.241 142.017 172.845 1.00 62.91 171 GLU A CA 1
ATOM 2402 C C . GLU A 1 153 ? 106.791 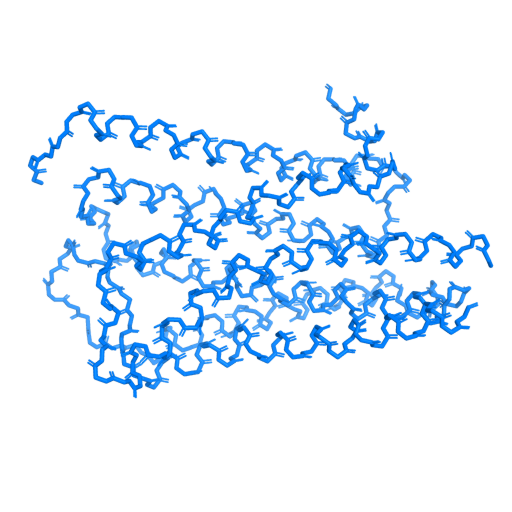143.238 172.120 1.00 62.91 171 GLU A C 1
ATOM 2403 O O . GLU A 1 153 ? 106.099 144.260 172.056 1.00 62.91 171 GLU A O 1
ATOM 2415 N N . ASP A 1 154 ? 108.002 143.163 171.578 1.00 63.72 172 ASP A N 1
ATOM 2416 C CA . ASP A 1 154 ? 108.640 144.284 170.903 1.00 63.72 172 ASP A CA 1
ATOM 2417 C C . ASP A 1 154 ? 108.583 144.068 169.397 1.00 63.72 172 ASP A C 1
ATOM 2418 O O . ASP A 1 154 ? 109.008 143.021 168.898 1.00 63.72 172 ASP A O 1
ATOM 2427 N N . GLU A 1 155 ? 108.057 145.061 168.680 1.00 58.58 173 GLU A N 1
ATOM 2428 C CA . GLU A 1 155 ? 107.957 144.987 167.229 1.00 58.58 173 GLU A CA 1
ATOM 2429 C C . GLU A 1 155 ? 109.295 145.234 166.541 1.00 58.58 173 GLU A C 1
ATOM 2430 O O . GLU A 1 155 ? 109.460 144.840 165.382 1.00 58.58 173 GLU A O 1
ATOM 2442 N N . THR A 1 156 ? 110.253 145.848 167.230 1.00 58.79 174 THR A N 1
ATOM 2443 C CA . THR A 1 156 ? 111.545 146.188 166.648 1.00 58.79 174 THR A CA 1
ATOM 2444 C C . THR A 1 156 ? 112.592 145.099 166.838 1.00 58.79 174 THR A C 1
ATOM 2445 O O . THR A 1 156 ? 113.748 145.300 166.451 1.00 58.79 174 THR A O 1
ATOM 2456 N N . ILE A 1 157 ? 112.225 143.959 167.418 1.00 57.82 175 ILE A N 1
ATOM 2457 C CA . ILE A 1 157 ? 113.161 142.879 167.710 1.00 57.82 175 ILE A CA 1
ATOM 2458 C C . ILE A 1 157 ? 112.884 141.736 166.743 1.00 57.82 175 ILE A C 1
ATOM 2459 O O . ILE A 1 157 ? 111.749 141.250 166.651 1.00 57.82 175 ILE A O 1
ATOM 2475 N N . CYS A 1 158 ? 113.922 141.309 166.023 1.00 51.65 176 CYS A N 1
ATOM 2476 C CA . CYS A 1 158 ? 113.858 140.179 165.096 1.00 51.65 176 CYS A CA 1
ATOM 2477 C C . CYS A 1 158 ? 115.088 139.318 165.370 1.00 51.65 176 CYS A C 1
ATOM 2478 O O . CYS A 1 158 ? 116.144 139.518 164.765 1.00 51.65 176 CYS A O 1
ATOM 2485 N N . GLN A 1 159 ? 114.946 138.363 166.283 1.00 49.01 177 GLN A N 1
ATOM 2486 C CA . GLN A 1 159 ? 116.044 137.522 166.735 1.00 49.01 177 GLN A CA 1
ATOM 2487 C C . GLN A 1 159 ? 115.877 136.102 166.208 1.00 49.01 177 GLN A C 1
ATOM 2488 O O . GLN A 1 159 ? 114.932 135.785 165.480 1.00 49.01 177 GLN A O 1
ATOM 2502 N N . ILE A 1 160 ? 116.819 135.243 166.592 1.00 40.66 178 ILE A N 1
ATOM 2503 C CA . ILE A 1 160 ? 116.849 133.846 166.171 1.00 40.66 178 ILE A CA 1
ATOM 2504 C C . ILE A 1 160 ? 116.563 132.963 167.376 1.00 40.66 178 ILE A C 1
ATOM 2505 O O . ILE A 1 160 ? 117.058 133.219 168.481 1.00 40.66 178 ILE A O 1
ATOM 2521 N N . ASN A 1 161 ? 115.759 131.921 167.165 1.00 43.09 179 ASN A N 1
ATOM 2522 C CA . ASN A 1 161 ? 115.391 131.007 168.240 1.00 43.09 179 ASN A CA 1
ATOM 2523 C C . ASN A 1 161 ? 116.632 130.407 168.887 1.00 43.09 179 ASN A C 1
ATOM 2524 O O . ASN A 1 161 ? 117.365 129.644 168.249 1.00 43.09 179 ASN A O 1
ATOM 2535 N N . GLU A 1 162 ? 116.873 130.742 170.152 1.00 46.62 180 GLU A N 1
ATOM 2536 C CA . GLU A 1 162 ? 118.045 130.265 170.873 1.00 46.62 180 GLU A CA 1
ATOM 2537 C C . GLU A 1 162 ? 117.776 129.007 171.689 1.00 46.62 180 GLU A C 1
ATOM 2538 O O . GLU A 1 162 ? 118.691 128.518 172.361 1.00 46.62 180 GLU A O 1
ATOM 2550 N N . GLU A 1 163 ? 116.561 128.474 171.656 1.00 45.53 181 GLU A N 1
ATOM 2551 C CA . GLU A 1 163 ? 116.261 127.276 172.430 1.00 45.53 181 GLU A CA 1
ATOM 2552 C C . GLU A 1 163 ? 116.982 126.078 171.818 1.00 45.53 181 GLU A C 1
ATOM 2553 O O . GLU A 1 163 ? 116.943 125.899 170.595 1.00 45.53 181 GLU A O 1
ATOM 2565 N N . PRO A 1 164 ? 117.647 125.242 172.620 1.00 43.70 182 PRO A N 1
ATOM 2566 C CA . PRO A 1 164 ? 118.351 124.089 172.032 1.00 43.70 182 PRO A CA 1
ATOM 2567 C C . PRO A 1 164 ? 117.435 123.160 171.256 1.00 43.70 182 PRO A C 1
ATOM 2568 O O . PRO A 1 164 ? 117.857 122.588 170.241 1.00 43.70 182 PRO A O 1
ATOM 2579 N N . GLY A 1 165 ? 116.185 123.004 171.697 1.00 42.08 183 GLY A N 1
ATOM 2580 C CA . GLY A 1 165 ? 115.277 122.089 171.029 1.00 42.08 183 GLY A CA 1
ATOM 2581 C C . GLY A 1 165 ? 115.068 122.417 169.566 1.00 42.08 183 GLY A C 1
ATOM 2582 O O . GLY A 1 165 ? 114.798 121.523 168.759 1.00 42.08 183 GLY A O 1
ATOM 2586 N N . TYR A 1 166 ? 115.183 123.693 169.200 1.00 39.20 184 TYR A N 1
ATOM 2587 C CA . TYR A 1 166 ? 115.035 124.093 167.807 1.00 39.20 184 TYR A CA 1
ATOM 2588 C C . TYR A 1 166 ? 116.357 124.070 167.056 1.00 39.20 184 TYR A C 1
ATOM 2589 O O . TYR A 1 166 ? 116.402 123.628 165.903 1.00 39.20 184 TYR A O 1
ATOM 2607 N N . VAL A 1 167 ? 117.432 124.563 167.675 1.00 38.83 185 VAL A N 1
ATOM 2608 C CA . VAL A 1 167 ? 118.711 124.645 166.976 1.00 38.83 185 VAL A CA 1
ATOM 2609 C C . VAL A 1 167 ? 119.214 123.249 166.640 1.00 38.83 185 VAL A C 1
ATOM 2610 O O . VAL A 1 167 ? 119.739 123.009 165.548 1.00 38.83 185 VAL A O 1
ATOM 2623 N N . LEU A 1 168 ? 119.066 122.306 167.573 1.00 35.71 186 LEU A N 1
ATOM 2624 C CA . LEU A 1 168 ? 119.522 120.945 167.307 1.00 35.71 186 LEU A CA 1
ATOM 2625 C C . LEU A 1 168 ? 118.798 120.356 166.105 1.00 35.71 186 LEU A C 1
ATOM 2626 O O . LEU A 1 168 ? 119.428 119.833 165.177 1.00 35.71 186 LEU A O 1
ATOM 2642 N N . PHE A 1 169 ? 117.466 120.445 166.098 1.00 35.03 187 PHE A N 1
ATOM 2643 C CA . PHE A 1 169 ? 116.694 119.887 164.994 1.00 35.03 187 PHE A CA 1
ATOM 2644 C C . PHE A 1 169 ? 117.032 120.580 163.682 1.00 35.03 187 PHE A C 1
ATOM 2645 O O . PHE A 1 169 ? 117.187 119.921 162.647 1.00 35.03 187 PHE A O 1
ATOM 2662 N N . SER A 1 170 ? 117.143 121.910 163.699 1.00 31.80 188 SER A N 1
ATOM 2663 C CA . SER A 1 170 ? 117.414 122.635 162.464 1.00 31.80 188 SER A CA 1
ATOM 2664 C C . SER A 1 170 ? 118.788 122.287 161.911 1.00 31.80 188 SER A C 1
ATOM 2665 O O . SER A 1 170 ? 118.930 122.025 160.712 1.00 31.80 188 SER A O 1
ATOM 2673 N N . ALA A 1 171 ? 119.811 122.265 162.767 1.00 26.69 189 ALA A N 1
ATOM 2674 C CA . ALA A 1 171 ? 121.149 121.920 162.305 1.00 26.69 189 ALA A CA 1
ATOM 2675 C C . ALA A 1 171 ? 121.198 120.490 161.787 1.00 26.69 189 ALA A C 1
ATOM 2676 O O . ALA A 1 171 ? 121.829 120.217 160.760 1.00 26.69 189 ALA A O 1
ATOM 26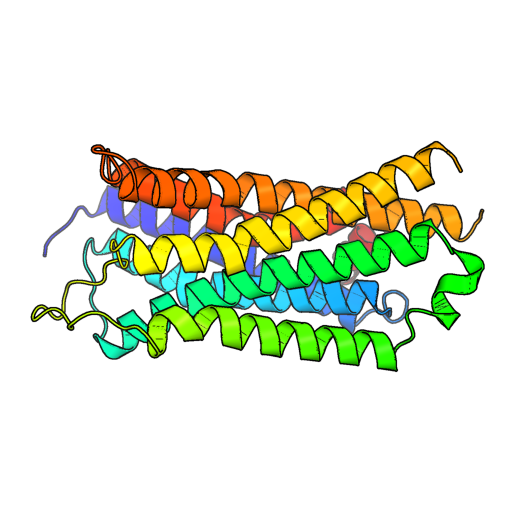83 N N . LEU A 1 172 ? 120.539 119.560 162.483 1.00 26.24 190 LEU A N 1
ATOM 2684 C CA . LEU A 1 172 ? 120.555 118.170 162.043 1.00 26.24 190 LEU A CA 1
ATOM 2685 C C . LEU A 1 172 ? 119.869 118.012 160.693 1.00 26.24 190 LEU A C 1
ATOM 2686 O O . LEU A 1 172 ? 120.445 117.447 159.757 1.00 26.24 190 LEU A O 1
ATOM 2702 N N . GLY A 1 173 ? 118.642 118.516 160.566 1.00 22.92 191 GLY A N 1
ATOM 2703 C CA . GLY A 1 173 ? 117.865 118.287 159.365 1.00 22.92 191 GLY A CA 1
ATOM 2704 C C . GLY A 1 173 ? 118.185 119.191 158.199 1.00 22.92 191 GLY A C 1
ATOM 2705 O O . GLY A 1 173 ? 117.752 118.904 157.080 1.00 22.92 191 GLY A O 1
ATOM 2709 N N . SER A 1 174 ? 118.936 120.267 158.421 1.00 22.12 192 SER A N 1
ATOM 2710 C CA . SER A 1 174 ? 119.237 121.238 157.377 1.00 22.12 192 SER A CA 1
ATOM 2711 C C . SER A 1 174 ? 120.675 121.177 156.894 1.00 22.12 192 SER A C 1
ATOM 2712 O O . SER A 1 174 ? 120.923 121.361 155.703 1.00 22.12 192 SER A O 1
ATOM 2720 N N . PHE A 1 175 ? 121.634 120.932 157.783 1.00 19.68 193 PHE A N 1
ATOM 2721 C CA . PHE A 1 175 ? 123.037 120.891 157.397 1.00 19.68 193 PHE A CA 1
ATOM 2722 C C . PHE A 1 175 ? 123.674 119.530 157.623 1.00 19.68 193 PHE A C 1
ATOM 2723 O O . PHE A 1 175 ? 124.183 118.927 156.673 1.00 19.68 193 PHE A O 1
ATOM 2740 N N . TYR A 1 176 ? 123.630 119.008 158.850 1.00 20.99 194 TYR A N 1
ATOM 2741 C CA . TYR A 1 176 ? 124.469 117.862 159.188 1.00 20.99 194 TYR A CA 1
ATOM 2742 C C . TYR A 1 176 ? 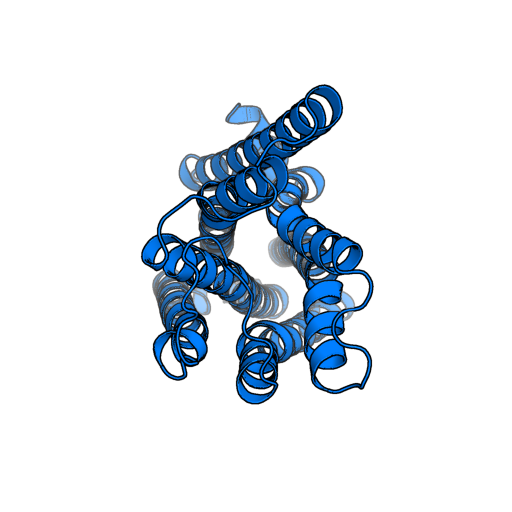124.039 116.599 158.447 1.00 20.99 194 TYR A C 1
ATOM 2743 O O . TYR A 1 176 ? 124.891 115.839 157.978 1.00 20.99 194 TYR A O 1
ATOM 2761 N N . LEU A 1 177 ? 122.731 116.351 158.324 1.00 18.62 195 LEU A N 1
ATOM 2762 C CA . LEU A 1 177 ? 122.297 115.155 157.600 1.00 18.62 195 LEU A CA 1
ATOM 2763 C C . LEU A 1 177 ? 122.513 115.298 156.100 1.00 18.62 195 LEU A C 1
ATOM 2764 O O . LEU A 1 177 ? 123.129 114.399 155.491 1.00 18.62 195 LEU A O 1
ATOM 2780 N N . PRO A 1 178 ? 122.030 116.351 155.439 1.00 15.43 196 PRO A N 1
ATOM 2781 C CA . PRO A 1 178 ? 122.385 116.541 154.027 1.00 15.43 196 PRO A CA 1
ATOM 2782 C C . PRO A 1 178 ? 123.882 116.633 153.810 1.00 15.43 196 PRO A C 1
ATOM 2783 O O . PRO A 1 178 ? 124.385 116.151 152.787 1.00 15.43 196 PRO A O 1
ATOM 2794 N N . LEU A 1 179 ? 124.614 117.234 154.750 1.00 14.88 197 LEU A N 1
ATOM 2795 C CA . LEU A 1 179 ? 126.068 117.279 154.632 1.00 14.88 197 LEU A CA 1
ATOM 2796 C C . LEU A 1 179 ? 126.666 115.879 154.653 1.00 14.88 197 LEU A C 1
ATOM 2797 O O . LEU A 1 179 ? 127.561 115.570 153.861 1.00 14.88 197 LEU A O 1
ATOM 2813 N N . ALA A 1 180 ? 126.197 115.021 155.560 1.00 12.80 198 ALA A N 1
ATOM 2814 C CA . ALA A 1 180 ? 126.714 113.659 155.613 1.00 12.80 198 ALA A CA 1
ATOM 2815 C C . ALA A 1 180 ? 126.406 112.911 154.324 1.00 12.80 198 ALA A C 1
ATOM 2816 O O . ALA A 1 180 ? 127.250 112.166 153.808 1.00 12.80 198 ALA A O 1
ATOM 2823 N N . ILE A 1 181 ? 125.201 113.101 153.786 1.00 11.44 199 ILE A N 1
ATOM 2824 C CA . ILE A 1 181 ? 124.864 112.472 152.511 1.00 11.44 199 ILE A CA 1
ATOM 2825 C C . ILE A 1 181 ? 125.817 112.950 151.421 1.00 11.44 199 ILE A C 1
ATOM 2826 O O . ILE A 1 181 ? 126.306 112.155 150.606 1.00 11.44 199 ILE A O 1
ATOM 2842 N N . ILE A 1 182 ? 126.094 114.256 151.387 1.00 11.17 200 ILE A N 1
ATOM 2843 C CA . ILE A 1 182 ? 126.970 114.808 150.358 1.00 11.17 200 ILE A CA 1
ATOM 2844 C C . ILE A 1 182 ? 128.382 114.252 150.490 1.00 11.17 200 ILE A C 1
ATOM 2845 O O . ILE A 1 182 ? 129.021 113.909 149.489 1.00 11.17 200 ILE A O 1
ATOM 2861 N N . LEU A 1 183 ? 128.909 114.183 151.717 1.00 11.18 201 LEU A N 1
ATOM 2862 C CA . LEU A 1 183 ? 130.245 113.617 151.899 1.00 11.18 201 LEU A CA 1
ATOM 2863 C C . LEU A 1 183 ? 130.297 112.153 151.492 1.00 11.18 201 LEU A C 1
ATOM 2864 O O . LEU A 1 183 ? 131.277 111.716 150.884 1.00 11.18 201 LEU A O 1
ATOM 2880 N N . VAL A 1 184 ? 129.272 111.369 151.823 1.00 10.42 202 VAL A N 1
ATOM 2881 C CA . VAL A 1 184 ? 129.279 109.969 151.402 1.00 10.42 202 VAL A CA 1
ATOM 2882 C C . VAL A 1 184 ? 129.297 109.882 149.880 1.00 10.42 202 VAL A C 1
ATOM 2883 O O . VAL A 1 184 ? 130.107 109.157 149.282 1.00 10.42 202 VAL A O 1
ATOM 2896 N N . MET A 1 185 ? 128.423 110.648 149.226 1.00 10.13 203 MET A N 1
ATOM 2897 C CA . MET A 1 185 ? 128.323 110.563 147.775 1.00 10.13 203 MET A CA 1
ATOM 2898 C C . MET A 1 185 ? 129.608 111.029 147.097 1.00 10.13 203 MET A C 1
ATOM 2899 O O . MET A 1 185 ? 130.048 110.425 146.115 1.00 10.13 203 MET A O 1
ATOM 2913 N N . TYR A 1 186 ? 130.239 112.090 147.609 1.00 10.35 204 TYR A N 1
ATOM 2914 C CA . TYR A 1 186 ? 131.484 112.558 147.001 1.00 10.35 204 TYR A CA 1
ATOM 2915 C C . TYR A 1 186 ? 132.708 111.739 147.385 1.00 10.35 204 TYR A C 1
ATOM 2916 O O . TYR A 1 186 ? 133.659 111.690 146.604 1.00 10.35 204 TYR A O 1
ATOM 2934 N N . CYS A 1 187 ? 132.733 111.075 148.539 1.00 11.94 205 CYS A N 1
ATOM 2935 C CA . CYS A 1 187 ? 133.809 110.116 148.758 1.00 11.94 205 CYS A CA 1
ATOM 2936 C C . CYS A 1 187 ? 133.684 108.965 147.771 1.00 11.94 205 CYS A C 1
ATOM 2937 O O . CYS A 1 187 ? 134.686 108.503 147.206 1.00 11.94 205 CYS A O 1
ATOM 2945 N N . ARG A 1 188 ? 132.451 108.514 147.520 1.00 10.80 206 ARG A N 1
ATOM 2946 C CA . ARG A 1 188 ? 132.240 107.509 146.483 1.00 10.80 206 ARG A CA 1
ATOM 2947 C C . ARG A 1 188 ? 132.668 108.033 145.115 1.00 10.80 206 ARG A C 1
ATOM 2948 O O . ARG A 1 188 ? 133.315 107.317 144.343 1.00 10.80 206 ARG A O 1
ATOM 2969 N N . VAL A 1 189 ? 132.322 109.282 144.800 1.00 9.88 207 VAL A N 1
ATOM 2970 C CA . VAL A 1 189 ? 132.701 109.859 143.511 1.00 9.88 207 VAL A CA 1
ATOM 2971 C C . VAL A 1 189 ? 134.216 109.907 143.380 1.00 9.88 207 VAL A C 1
ATOM 2972 O O . VAL A 1 189 ? 134.776 109.568 142.333 1.00 9.88 207 VAL A O 1
ATOM 2985 N N . TYR A 1 190 ? 134.900 110.348 144.434 1.00 12.74 208 TYR A N 1
ATOM 2986 C CA . TYR A 1 190 ? 136.352 110.464 144.388 1.00 12.74 208 TYR A CA 1
ATOM 2987 C C . TYR A 1 190 ? 137.001 109.101 144.187 1.00 12.74 208 TYR A C 1
ATOM 2988 O O . TYR A 1 190 ? 137.887 108.941 143.336 1.00 12.74 208 TYR A O 1
ATOM 3006 N N . VAL A 1 191 ? 136.565 108.098 144.953 1.00 13.02 209 VAL A N 1
ATOM 3007 C CA . VAL A 1 191 ? 137.178 106.778 144.831 1.00 13.02 209 VAL A CA 1
ATOM 3008 C C . VAL A 1 191 ? 136.901 106.189 143.453 1.00 13.02 209 VAL A C 1
ATOM 3009 O O . VAL A 1 191 ? 137.785 105.585 142.835 1.00 13.02 209 VAL A O 1
ATOM 3022 N N . VAL A 1 192 ? 135.679 106.361 142.941 1.00 12.21 210 VAL A N 1
ATOM 3023 C CA . VAL A 1 192 ? 135.343 105.807 141.631 1.00 12.21 210 VAL A CA 1
ATOM 3024 C C . VAL A 1 192 ? 136.130 106.508 140.532 1.00 12.21 210 VAL A C 1
ATOM 3025 O O . VAL A 1 192 ? 136.607 105.869 139.587 1.00 12.21 210 VAL A O 1
ATOM 3038 N N . ALA A 1 193 ? 136.267 107.831 140.623 1.00 11.21 211 ALA A N 1
ATOM 3039 C CA . ALA A 1 193 ? 137.008 108.570 139.609 1.00 11.21 211 ALA A CA 1
ATOM 3040 C C . ALA A 1 193 ? 138.481 108.182 139.617 1.00 11.21 211 ALA A C 1
ATOM 3041 O O . ALA A 1 193 ? 139.099 108.028 138.558 1.00 11.21 211 ALA A O 1
ATOM 3048 N N . LYS A 1 194 ? 139.065 108.019 140.807 1.00 14.22 212 LYS A N 1
ATOM 3049 C CA . LYS A 1 194 ? 140.487 107.700 140.875 1.00 14.22 212 LYS A CA 1
ATOM 3050 C C . LYS A 1 194 ? 140.755 106.260 140.448 1.00 14.22 212 LYS A C 1
ATOM 3051 O O . LYS A 1 194 ? 141.709 105.995 139.707 1.00 14.22 212 LYS A O 1
ATOM 3070 N N . ARG A 1 195 ? 139.926 105.314 140.900 1.00 14.10 213 ARG A N 1
ATOM 3071 C CA . ARG A 1 195 ? 140.150 103.916 140.544 1.00 14.10 213 ARG A CA 1
ATOM 3072 C C . ARG A 1 195 ? 139.920 103.679 139.056 1.00 14.10 213 ARG A C 1
ATOM 3073 O O . ARG A 1 195 ? 140.680 102.943 138.415 1.00 14.10 213 ARG A O 1
ATOM 3094 N N . GLU A 1 196 ? 138.886 104.291 138.490 1.00 13.69 214 GLU A N 1
ATOM 3095 C CA . GLU A 1 196 ? 138.583 104.118 137.074 1.00 13.69 214 GLU A CA 1
ATOM 3096 C C . GLU A 1 196 ? 139.619 104.832 136.213 1.00 13.69 214 GLU A C 1
ATOM 3097 O O . GLU A 1 196 ? 139.871 104.440 135.073 1.00 13.69 214 GLU A O 1
ATOM 3109 N N . LEU A 1 243 ? 134.907 106.523 127.852 1.00 4.97 261 LEU A N 1
ATOM 3110 C CA . LEU A 1 243 ? 136.031 107.412 128.124 1.00 4.97 261 LEU A CA 1
ATOM 3111 C C . LEU A 1 243 ? 135.737 108.827 127.646 1.00 4.97 261 LEU A C 1
ATOM 3112 O O . LEU A 1 243 ? 136.044 109.797 128.335 1.00 4.97 261 LEU A O 1
ATOM 3128 N N . LEU A 1 244 ? 135.144 108.946 126.457 1.00 6.19 262 LEU A N 1
ATOM 3129 C CA . LEU A 1 244 ? 134.773 110.265 125.958 1.00 6.19 262 LEU A CA 1
ATOM 3130 C C . LEU A 1 244 ? 133.647 110.872 126.781 1.00 6.19 262 LEU A C 1
ATOM 3131 O O . LEU A 1 244 ? 133.591 112.096 126.942 1.00 6.19 262 LEU A O 1
ATOM 3147 N N . LYS A 1 245 ? 132.743 110.042 127.298 1.00 7.39 263 LYS A N 1
ATOM 3148 C CA . LYS A 1 245 ? 131.693 110.502 128.197 1.00 7.39 263 LYS A CA 1
ATOM 3149 C C . LYS A 1 245 ? 132.102 110.444 129.659 1.00 7.39 263 LYS A C 1
ATOM 3150 O O . LYS A 1 245 ? 131.650 111.275 130.449 1.00 7.39 263 LYS A O 1
ATOM 3169 N N . PHE A 1 246 ? 132.953 109.488 130.033 1.00 7.99 264 PHE A N 1
ATOM 3170 C CA . PHE A 1 246 ? 133.425 109.419 131.411 1.00 7.99 264 PHE A CA 1
ATOM 3171 C C . PHE A 1 246 ? 134.195 110.676 131.788 1.00 7.99 264 PHE A C 1
ATOM 3172 O O . PHE A 1 246 ? 134.072 111.174 132.912 1.00 7.99 264 PHE A O 1
ATOM 3189 N N . SER A 1 247 ? 135.001 111.201 130.863 1.00 7.45 265 SER A N 1
ATOM 3190 C CA . SER A 1 247 ? 135.742 112.427 131.137 1.00 7.45 265 SER A CA 1
ATOM 3191 C C . SER A 1 247 ? 134.800 113.607 131.339 1.00 7.45 265 SER A C 1
ATOM 3192 O O . SER A 1 247 ? 135.038 114.461 132.200 1.00 7.45 265 SER A O 1
ATOM 3200 N N . ARG A 1 248 ? 133.730 113.681 130.547 1.00 8.53 266 ARG A N 1
ATOM 3201 C CA . ARG A 1 248 ? 132.755 114.751 130.725 1.00 8.53 266 ARG A CA 1
ATOM 3202 C C . ARG A 1 248 ? 132.091 114.665 132.094 1.00 8.53 266 ARG A C 1
ATOM 3203 O O . ARG A 1 248 ? 131.918 115.683 132.779 1.00 8.53 266 ARG A O 1
ATOM 3224 N N . GLU A 1 249 ? 131.713 113.454 132.511 1.00 8.55 267 GLU A N 1
ATOM 3225 C CA . GLU A 1 249 ? 131.116 113.285 133.830 1.00 8.55 267 GLU A CA 1
ATOM 3226 C C . GLU A 1 249 ? 132.102 113.659 134.925 1.00 8.55 267 GLU A C 1
ATOM 3227 O O . GLU A 1 249 ? 131.723 114.274 135.925 1.00 8.55 267 GLU A O 1
ATOM 3239 N N . LYS A 1 250 ? 133.375 113.296 134.758 1.00 7.70 268 LYS A N 1
ATOM 3240 C CA . LYS A 1 250 ? 134.377 113.657 135.754 1.00 7.70 268 LYS A CA 1
ATOM 3241 C C . LYS A 1 250 ? 134.556 115.168 135.838 1.00 7.70 268 LYS A C 1
ATOM 3242 O O . LYS A 1 250 ? 134.700 115.719 136.933 1.00 7.70 268 LYS A O 1
ATOM 3261 N N . LYS A 1 251 ? 134.561 115.855 134.696 1.00 7.96 269 LYS A N 1
ATOM 3262 C CA . LYS A 1 251 ? 134.699 117.309 134.716 1.00 7.96 269 LYS A CA 1
ATOM 3263 C C . LYS A 1 251 ? 133.504 117.969 135.395 1.00 7.96 269 LYS A C 1
ATOM 3264 O O . LYS A 1 251 ? 133.669 118.889 136.210 1.00 7.96 269 LYS A O 1
ATOM 3283 N N . ALA A 1 252 ? 132.290 117.510 135.078 1.00 8.21 270 ALA A N 1
ATOM 3284 C CA . ALA A 1 252 ? 131.111 118.052 135.745 1.00 8.21 270 ALA A CA 1
ATOM 3285 C C . ALA A 1 252 ? 131.155 117.769 137.241 1.00 8.21 270 ALA A C 1
ATOM 3286 O O . ALA A 1 252 ? 130.772 118.618 138.057 1.00 8.21 270 ALA A O 1
ATOM 3293 N N . ALA A 1 253 ? 131.619 116.577 137.619 1.00 8.00 271 ALA A N 1
ATOM 3294 C CA . ALA A 1 253 ? 131.742 116.242 139.031 1.00 8.00 271 ALA A CA 1
ATOM 3295 C C . ALA A 1 253 ? 132.743 117.151 139.723 1.00 8.00 271 ALA A C 1
ATOM 3296 O O . ALA A 1 253 ? 132.520 117.567 140.860 1.00 8.00 271 ALA A O 1
ATOM 3303 N N . LYS A 1 254 ? 133.855 117.468 139.060 1.00 8.93 272 LYS A N 1
ATOM 3304 C CA . LYS A 1 254 ? 134.832 118.373 139.660 1.00 8.93 272 LYS A CA 1
ATOM 3305 C C . LYS A 1 254 ? 134.244 119.764 139.850 1.00 8.93 272 LYS A C 1
ATOM 3306 O O . LYS A 1 254 ? 134.431 120.388 140.902 1.00 8.93 272 LYS A O 1
ATOM 3325 N N . THR A 1 255 ? 133.523 120.268 138.847 1.00 11.15 273 THR A N 1
ATOM 3326 C CA . THR A 1 255 ? 132.909 121.587 138.983 1.00 11.15 273 THR A CA 1
ATOM 3327 C C . THR A 1 255 ? 131.922 121.613 140.145 1.00 11.15 273 THR A C 1
ATOM 3328 O O . THR A 1 255 ? 131.973 122.499 141.012 1.00 11.15 273 THR A O 1
ATOM 3339 N N . LEU A 1 256 ? 131.015 120.637 140.187 1.00 10.41 274 LEU A N 1
ATOM 3340 C CA . LEU A 1 256 ? 130.013 120.627 141.243 1.00 10.41 274 LEU A CA 1
ATOM 3341 C C . LEU A 1 256 ? 130.636 120.327 142.600 1.00 10.41 274 LEU A C 1
ATOM 3342 O O . LEU A 1 256 ? 130.114 120.768 143.626 1.00 10.41 274 LEU A O 1
ATOM 3358 N N . GLY A 1 257 ? 131.756 119.605 142.628 1.00 9.16 275 GLY A N 1
ATOM 3359 C CA . GLY A 1 257 ? 132.463 119.403 143.879 1.00 9.16 275 GLY A CA 1
ATOM 3360 C C . GLY A 1 257 ? 133.090 120.681 144.394 1.00 9.16 275 GLY A C 1
ATOM 3361 O O . GLY A 1 257 ? 133.100 120.933 145.598 1.00 9.16 275 GLY A O 1
ATOM 3365 N N . ILE A 1 258 ? 133.627 121.503 143.491 1.00 11.22 276 ILE A N 1
ATOM 3366 C CA . ILE A 1 258 ? 134.110 122.819 143.900 1.00 11.22 276 ILE A CA 1
ATOM 3367 C C . ILE A 1 258 ? 132.961 123.641 144.467 1.00 11.22 276 ILE A C 1
ATOM 3368 O O . ILE A 1 258 ? 133.101 124.306 145.503 1.00 11.22 276 ILE A O 1
ATOM 3384 N N . VAL A 1 259 ? 131.805 123.606 143.800 1.00 12.31 277 VAL A N 1
ATOM 3385 C CA . VAL A 1 259 ? 130.646 124.356 144.286 1.00 12.31 277 VAL A CA 1
ATOM 3386 C C . VAL A 1 259 ? 130.250 123.877 145.680 1.00 12.31 277 VAL A C 1
ATOM 3387 O O . VAL A 1 259 ? 129.999 124.680 146.589 1.00 12.31 277 VAL A O 1
ATOM 3400 N N . VAL A 1 260 ? 130.185 122.558 145.865 1.00 10.90 278 VAL A N 1
ATOM 3401 C CA . VAL A 1 260 ? 129.792 121.993 147.152 1.00 10.90 278 VAL A CA 1
ATOM 3402 C C . VAL A 1 260 ? 130.802 122.355 148.230 1.00 10.90 278 VAL A C 1
ATOM 3403 O O . VAL A 1 260 ? 130.430 122.665 149.367 1.00 10.90 278 VAL A O 1
ATOM 3416 N N . GLY A 1 261 ? 132.092 122.275 147.910 1.00 13.03 279 GLY A N 1
ATOM 3417 C CA . GLY A 1 261 ? 133.103 122.644 148.882 1.00 13.03 279 GLY A CA 1
ATOM 3418 C C . GLY A 1 261 ? 132.982 124.093 149.304 1.00 13.03 279 GLY A C 1
ATOM 3419 O O . GLY A 1 261 ? 133.088 124.415 150.489 1.00 13.03 279 GLY A O 1
ATOM 3423 N N . CYS A 1 262 ? 132.748 124.986 148.342 1.00 15.58 280 CYS A N 1
ATOM 3424 C CA . CYS A 1 262 ? 132.554 126.391 148.679 1.00 15.58 280 CYS A CA 1
ATOM 3425 C C . CYS A 1 262 ? 131.348 126.568 149.591 1.00 15.58 280 CYS A C 1
ATOM 3426 O O . CYS A 1 262 ? 131.415 127.281 150.600 1.00 15.58 280 CYS A O 1
ATOM 3434 N N . PHE A 1 263 ? 130.233 125.914 149.257 1.00 15.68 281 PHE A N 1
ATOM 3435 C CA . PHE A 1 263 ? 129.028 126.042 150.072 1.00 15.68 281 PHE A CA 1
ATOM 3436 C C . PHE A 1 263 ? 129.273 125.546 151.492 1.00 15.68 281 PHE A C 1
ATOM 3437 O O . PHE A 1 263 ? 128.911 126.214 152.471 1.00 15.68 281 PHE A O 1
ATOM 3454 N N . VAL A 1 264 ? 129.886 124.370 151.624 1.00 15.97 282 VAL A N 1
ATOM 3455 C CA . VAL A 1 264 ? 130.106 123.792 152.944 1.00 15.97 282 VAL A CA 1
ATOM 3456 C C . VAL A 1 264 ? 131.058 124.661 153.750 1.00 15.97 282 VAL A C 1
ATOM 3457 O O . VAL A 1 264 ? 130.836 124.906 154.939 1.00 15.97 282 VAL A O 1
ATOM 3470 N N . LEU A 1 265 ? 132.135 125.141 153.124 1.00 17.99 283 LEU A N 1
ATOM 3471 C CA . LEU A 1 265 ? 133.068 126.002 153.841 1.00 17.99 283 LEU A CA 1
ATOM 3472 C C . LEU A 1 265 ? 132.382 127.278 154.308 1.00 17.99 283 LEU A C 1
ATOM 3473 O O . LEU A 1 265 ? 132.594 127.727 155.440 1.00 17.99 283 LEU A O 1
ATOM 3489 N N . CYS A 1 266 ? 131.552 127.876 153.451 1.00 19.87 284 CYS A N 1
ATOM 3490 C CA . CYS A 1 266 ? 130.900 129.127 153.816 1.00 19.87 284 CYS A CA 1
ATOM 3491 C C . CYS A 1 266 ? 129.906 128.927 154.954 1.00 19.87 284 CYS A C 1
ATOM 3492 O O . CYS A 1 266 ? 129.819 129.763 155.861 1.00 19.87 284 CYS A O 1
ATOM 3500 N N . TRP A 1 267 ? 129.148 127.830 154.930 1.00 19.38 285 TRP A N 1
ATOM 3501 C CA . TRP A 1 267 ? 128.073 127.649 155.899 1.00 19.38 285 TRP A CA 1
ATOM 3502 C C . TRP A 1 267 ? 128.476 126.848 157.132 1.00 19.38 285 TRP A C 1
ATOM 3503 O O . TRP A 1 267 ? 127.673 126.742 158.064 1.00 19.38 285 TRP A O 1
ATOM 3524 N N . LEU A 1 268 ? 129.682 126.282 157.171 1.00 22.62 286 LEU A N 1
ATOM 3525 C CA . LEU A 1 268 ? 130.095 125.523 158.350 1.00 22.62 286 LEU A CA 1
ATOM 3526 C C . LEU A 1 268 ? 130.211 126.386 159.597 1.00 22.62 286 LEU A C 1
ATOM 3527 O O . LEU A 1 268 ? 129.763 125.943 160.669 1.00 22.62 286 LEU A O 1
ATOM 3543 N N . PRO A 1 269 ? 130.813 127.579 159.555 1.00 24.16 287 PRO A N 1
ATOM 3544 C CA . PRO A 1 269 ? 130.971 128.346 160.802 1.00 24.16 287 PRO A CA 1
ATOM 3545 C C . PRO A 1 269 ? 129.660 128.621 161.514 1.00 24.16 287 PRO A C 1
ATOM 3546 O O . PRO A 1 269 ? 129.607 128.560 162.748 1.00 24.16 287 PRO A O 1
ATOM 3557 N N . PHE A 1 270 ? 128.591 128.911 160.773 1.00 27.90 288 PHE A N 1
ATOM 3558 C CA . PHE A 1 270 ? 127.312 129.207 161.410 1.00 27.90 288 PHE A CA 1
ATOM 3559 C C . PHE A 1 270 ? 126.752 127.980 162.120 1.00 27.90 288 PHE A C 1
ATOM 3560 O O . PHE A 1 270 ? 126.329 128.060 163.281 1.00 27.90 288 PHE A O 1
ATOM 3577 N N . PHE A 1 271 ? 126.721 126.839 161.431 1.00 25.22 289 PHE A N 1
ATOM 3578 C CA . PHE A 1 271 ? 126.194 125.618 162.024 1.00 25.22 289 PHE A CA 1
ATOM 3579 C C . PHE A 1 271 ? 127.135 125.019 163.058 1.00 25.22 289 PHE A C 1
ATOM 3580 O O . PHE A 1 271 ? 126.744 124.076 163.753 1.00 25.22 289 PHE A O 1
ATOM 3597 N N . LEU A 1 272 ? 128.361 125.529 163.165 1.00 28.44 290 LEU A N 1
ATOM 3598 C CA . LEU A 1 272 ? 129.262 125.134 164.237 1.00 28.44 290 LEU A CA 1
ATOM 3599 C C . LEU A 1 272 ? 129.177 126.056 165.443 1.00 28.44 290 LEU A C 1
ATOM 3600 O O . LEU A 1 272 ? 129.438 125.610 166.566 1.00 28.44 290 LEU A O 1
ATOM 3616 N N . VAL A 1 273 ? 128.817 127.321 165.238 1.00 33.13 291 VAL A N 1
ATOM 3617 C CA . VAL A 1 273 ? 128.750 128.268 166.343 1.00 33.13 291 VAL A CA 1
ATOM 3618 C C . VAL A 1 273 ? 127.363 128.317 166.977 1.00 33.13 291 VAL A C 1
ATOM 3619 O O . VAL A 1 273 ? 127.243 128.625 168.168 1.00 33.13 291 VAL A O 1
ATOM 3632 N N . MET A 1 274 ? 126.299 128.022 166.215 1.00 34.48 292 MET A N 1
ATOM 3633 C CA . MET A 1 274 ? 124.959 128.079 166.802 1.00 34.48 292 MET A CA 1
ATOM 3634 C C . MET A 1 274 ? 124.718 126.903 167.741 1.00 34.48 292 MET A C 1
ATOM 3635 O O . MET A 1 274 ? 124.381 127.130 168.918 1.00 34.48 292 MET A O 1
ATOM 3649 N N . PRO A 1 275 ? 124.854 125.643 167.311 1.00 35.56 293 PRO A N 1
ATOM 3650 C CA . PRO A 1 275 ? 124.676 124.542 168.271 1.00 35.56 293 PRO A CA 1
ATOM 3651 C C . PRO A 1 275 ? 125.639 124.617 169.441 1.00 35.56 293 PRO A C 1
ATOM 3652 O O . PRO A 1 275 ? 125.252 124.322 170.578 1.00 35.56 293 PRO A O 1
ATOM 3663 N N . ILE A 1 276 ? 126.891 125.011 169.194 1.00 39.05 294 ILE A N 1
ATOM 3664 C CA . ILE A 1 276 ? 127.841 125.173 170.290 1.00 39.05 294 ILE A CA 1
ATOM 3665 C C . ILE A 1 276 ? 127.364 126.262 171.238 1.00 39.05 294 ILE A C 1
ATOM 3666 O O . ILE A 1 276 ? 127.396 126.099 172.464 1.00 39.05 294 ILE A O 1
ATOM 3682 N N . GLY A 1 277 ? 126.907 127.386 170.688 1.00 43.57 295 GLY A N 1
ATOM 3683 C CA . GLY A 1 277 ? 126.416 128.459 171.534 1.00 43.57 295 GLY A CA 1
ATOM 3684 C C . GLY A 1 277 ? 125.256 128.024 172.408 1.00 43.57 295 GLY A C 1
ATOM 3685 O O . GLY A 1 277 ? 125.160 128.422 173.572 1.00 43.57 295 GLY A O 1
ATOM 3689 N N . SER A 1 278 ? 124.360 127.201 171.861 1.00 42.92 296 SER A N 1
ATOM 3690 C CA . SER A 1 278 ? 123.195 126.772 172.629 1.00 42.92 296 SER A CA 1
ATOM 3691 C C . SER A 1 278 ? 123.545 125.691 173.649 1.00 42.92 296 SER A C 1
ATOM 3692 O O . SER A 1 278 ? 122.948 125.643 174.730 1.00 42.92 296 SER A O 1
ATOM 3700 N N . PHE A 1 279 ? 124.503 124.821 173.332 1.00 42.60 297 PHE A N 1
ATOM 3701 C CA . PHE A 1 279 ? 124.827 123.674 174.172 1.00 42.60 297 PHE A CA 1
ATOM 3702 C C . PHE A 1 279 ? 125.948 123.944 175.167 1.00 42.60 297 PHE A C 1
ATOM 3703 O O . PHE A 1 279 ? 126.328 123.031 175.905 1.00 42.60 297 PHE A O 1
ATOM 3720 N N . PHE A 1 280 ? 126.484 125.154 175.210 1.00 45.89 298 PHE A N 1
ATOM 3721 C CA . PHE A 1 280 ? 127.619 125.486 176.054 1.00 45.89 298 PHE A CA 1
ATOM 3722 C C . PHE A 1 280 ? 127.358 126.795 176.780 1.00 45.89 298 PHE A C 1
ATOM 3723 O O . PHE A 1 280 ? 126.514 127.592 176.355 1.00 45.89 298 PHE A O 1
ATOM 3740 N N . PRO A 1 281 ? 128.062 127.045 177.889 1.00 49.92 299 PRO A N 1
ATOM 3741 C CA . PRO A 1 281 ? 127.817 128.296 178.628 1.00 49.92 299 PRO A CA 1
ATOM 3742 C C . PRO A 1 281 ? 127.994 129.534 177.770 1.00 49.92 299 PRO A C 1
ATOM 3743 O O . PRO A 1 281 ? 127.270 130.520 177.951 1.00 49.92 299 PRO A O 1
ATOM 3754 N N . ASP A 1 282 ? 128.943 129.511 176.840 1.00 49.77 300 ASP A N 1
ATOM 3755 C CA . ASP A 1 282 ? 129.089 130.607 175.893 1.00 49.77 300 ASP A CA 1
ATOM 3756 C C . ASP A 1 282 ? 127.903 130.618 174.934 1.00 49.77 300 ASP A C 1
ATOM 3757 O O . ASP A 1 282 ? 127.657 129.638 174.224 1.00 49.77 300 ASP A O 1
ATOM 3766 N N . PHE A 1 283 ? 127.158 131.720 174.924 1.00 50.66 301 PHE A N 1
ATOM 3767 C CA . PHE A 1 283 ? 125.962 131.867 174.097 1.00 50.66 301 PHE A CA 1
ATOM 3768 C C . PHE A 1 283 ? 126.279 132.863 172.985 1.00 50.66 301 PHE A C 1
ATOM 3769 O O . PHE A 1 283 ? 126.036 134.064 173.118 1.00 50.66 301 PHE A O 1
ATOM 3786 N N . LYS A 1 284 ? 126.817 132.353 171.883 1.00 45.90 302 LYS A N 1
ATOM 3787 C CA . LYS A 1 284 ? 127.172 133.166 170.726 1.00 45.90 302 LYS A CA 1
ATOM 3788 C C . LYS A 1 284 ? 127.993 134.389 171.146 1.00 45.90 302 LYS A C 1
ATOM 3789 O O . LYS A 1 284 ? 127.550 135.529 170.977 1.00 45.90 302 LYS A O 1
ATOM 3808 N N . PRO A 1 285 ? 129.187 134.186 171.702 1.00 47.06 303 PRO A N 1
ATOM 3809 C CA . PRO A 1 285 ? 129.999 135.332 172.124 1.00 47.06 303 PRO A CA 1
ATOM 3810 C C . PRO A 1 285 ? 130.327 136.238 170.950 1.00 47.06 303 PRO A C 1
ATOM 3811 O O . PRO A 1 285 ? 130.501 135.787 169.816 1.00 47.06 303 PRO A O 1
ATOM 3822 N N . SER A 1 286 ? 130.410 137.537 171.236 1.00 41.56 304 SER A N 1
ATOM 3823 C CA . SER A 1 286 ? 130.742 138.537 170.226 1.00 41.56 304 SER A CA 1
ATOM 3824 C C . SER A 1 286 ? 129.746 138.465 169.064 1.00 41.56 304 SER A C 1
ATOM 3825 O O . SER A 1 286 ? 130.076 138.087 167.939 1.00 41.56 304 SER A O 1
ATOM 3833 N N . GLU A 1 287 ? 128.502 138.827 169.385 1.00 41.22 305 GLU A N 1
ATOM 3834 C CA . GLU A 1 287 ? 127.412 138.794 168.415 1.00 41.22 305 GLU A CA 1
ATOM 3835 C C . GLU A 1 287 ? 127.855 139.391 167.086 1.00 41.22 305 GLU A C 1
ATOM 3836 O O . GLU A 1 287 ? 127.311 139.046 166.033 1.00 41.22 305 GLU A O 1
ATOM 3848 N N . THR A 1 288 ? 128.846 140.283 167.120 1.00 38.86 306 THR A N 1
ATOM 3849 C CA . THR A 1 288 ? 129.470 140.721 165.878 1.00 38.86 306 THR A CA 1
ATOM 3850 C C . THR A 1 288 ? 129.967 139.525 165.075 1.00 38.86 306 THR A C 1
ATOM 3851 O O . THR A 1 288 ? 129.703 139.429 163.874 1.00 38.86 306 THR A O 1
ATOM 3862 N N . VAL A 1 289 ? 130.661 138.589 165.730 1.00 37.83 307 VAL A N 1
ATOM 3863 C CA . VAL A 1 289 ? 131.156 137.397 165.042 1.00 37.83 307 VAL A CA 1
ATOM 3864 C C . VAL A 1 289 ? 129.996 136.556 164.524 1.00 37.83 307 VAL A C 1
ATOM 3865 O O . VAL A 1 289 ? 130.095 135.905 163.478 1.00 37.83 307 VAL A O 1
ATOM 3878 N N . PHE A 1 290 ? 128.891 136.531 165.266 1.00 36.67 308 PHE A N 1
ATOM 3879 C CA . PHE A 1 290 ? 127.690 135.829 164.822 1.00 36.67 308 PHE A CA 1
ATOM 3880 C C . PHE A 1 290 ? 127.191 136.425 163.505 1.00 36.67 308 PHE A C 1
ATOM 3881 O O . PHE A 1 290 ? 126.881 135.703 162.542 1.00 36.67 308 PHE A O 1
ATOM 3898 N N . LYS A 1 291 ? 127.198 137.755 163.422 1.00 36.24 309 LYS A N 1
ATOM 3899 C CA . LYS A 1 291 ? 126.874 138.439 162.175 1.00 36.24 309 LYS A CA 1
ATOM 3900 C C . LYS A 1 291 ? 127.872 138.088 161.074 1.00 36.24 309 LYS A C 1
ATOM 3901 O O . LYS A 1 291 ? 127.483 137.883 159.916 1.00 36.24 309 LYS A O 1
ATOM 3920 N N . ILE A 1 292 ? 129.164 138.030 161.410 1.00 33.55 310 ILE A N 1
ATOM 3921 C CA . ILE A 1 292 ? 130.172 137.709 160.397 1.00 33.55 310 ILE A CA 1
ATOM 3922 C C . ILE A 1 292 ? 129.946 136.310 159.845 1.00 33.55 310 ILE A C 1
ATOM 3923 O O . ILE A 1 292 ? 130.144 136.066 158.652 1.00 33.55 310 ILE A O 1
ATOM 3939 N N . VAL A 1 293 ? 129.566 135.360 160.700 1.00 29.83 311 VAL A N 1
ATOM 3940 C CA . VAL A 1 293 ? 129.376 133.997 160.210 1.00 29.83 311 VAL A CA 1
ATOM 3941 C C . VAL A 1 293 ? 128.144 133.919 159.317 1.00 29.83 311 VAL A C 1
ATOM 3942 O O . VAL A 1 293 ? 128.163 133.244 158.280 1.00 29.83 311 VAL A O 1
ATOM 3955 N N . PHE A 1 294 ? 127.062 134.623 159.671 1.00 30.60 312 PHE A N 1
ATOM 3956 C CA . PHE A 1 294 ? 125.945 134.698 158.727 1.00 30.60 312 PHE A CA 1
ATOM 3957 C C . PHE A 1 294 ? 126.374 135.298 157.397 1.00 30.60 312 PHE A C 1
ATOM 3958 O O . PHE A 1 294 ? 125.992 134.802 156.332 1.00 30.60 312 PHE A O 1
ATOM 3975 N N . TRP A 1 295 ? 127.145 136.383 157.430 1.00 30.78 313 TRP A N 1
ATOM 3976 C CA . TRP A 1 295 ? 127.513 137.023 156.173 1.00 30.78 313 TRP A CA 1
ATOM 3977 C C . TRP A 1 295 ? 128.443 136.142 155.350 1.00 30.78 313 TRP A C 1
ATOM 3978 O O . TRP A 1 295 ? 128.328 136.097 154.120 1.00 30.78 313 TRP A O 1
ATOM 3999 N N . LEU A 1 296 ? 129.348 135.420 156.008 1.00 25.47 314 LEU A N 1
ATOM 4000 C CA . LEU A 1 296 ? 130.185 134.460 155.302 1.00 25.47 314 LEU A CA 1
ATOM 4001 C C . LEU A 1 296 ? 129.336 133.374 154.660 1.00 25.47 314 LEU A C 1
ATOM 4002 O O . LEU A 1 296 ? 129.593 132.965 153.522 1.00 25.47 314 LEU A O 1
ATOM 4018 N N . GLY A 1 297 ? 128.315 132.895 155.372 1.00 23.40 315 GLY A N 1
ATOM 4019 C CA . GLY A 1 297 ? 127.413 131.924 154.777 1.00 23.40 315 GLY A CA 1
ATOM 4020 C C . GLY A 1 297 ? 126.695 132.478 153.561 1.00 23.40 315 GLY A C 1
ATOM 4021 O O . GLY A 1 297 ? 126.590 131.814 152.527 1.00 23.40 315 GLY A O 1
ATOM 4025 N N . TYR A 1 298 ? 126.193 133.708 153.670 1.00 24.61 316 TYR A N 1
ATOM 4026 C CA . TYR A 1 298 ? 125.508 134.326 152.540 1.00 24.61 316 TYR A CA 1
ATOM 4027 C C . TYR A 1 298 ? 126.448 134.520 151.360 1.00 24.61 316 TYR A C 1
ATOM 4028 O O . TYR A 1 298 ? 126.009 134.495 150.204 1.00 24.61 316 TYR A O 1
ATOM 4046 N N . LEU A 1 299 ? 127.740 134.718 151.630 1.00 23.54 317 LEU A N 1
ATOM 4047 C CA . LEU A 1 299 ? 128.688 134.998 150.557 1.00 23.54 317 LEU A CA 1
ATOM 4048 C C . LEU A 1 299 ? 128.719 133.884 149.519 1.00 23.54 317 LEU A C 1
ATOM 4049 O O . LEU A 1 299 ? 129.073 134.128 148.360 1.00 23.54 317 LEU A O 1
ATOM 4065 N N . ASN A 1 300 ? 128.361 132.657 149.907 1.00 19.97 318 ASN A N 1
ATOM 4066 C CA . ASN A 1 300 ? 128.366 131.561 148.945 1.00 19.97 318 ASN A CA 1
ATOM 4067 C C . ASN A 1 300 ? 127.371 131.800 147.819 1.00 19.97 318 ASN A C 1
ATOM 4068 O O . ASN A 1 300 ? 127.594 131.352 146.689 1.00 19.97 318 ASN A O 1
ATOM 4079 N N . SER A 1 301 ? 126.271 132.498 148.104 1.00 23.82 319 SER A N 1
ATOM 4080 C CA . SER A 1 301 ? 125.280 132.765 147.070 1.00 23.82 319 SER A CA 1
ATOM 4081 C C . SER A 1 301 ? 125.880 133.556 145.917 1.00 23.82 319 SER A C 1
ATOM 4082 O O . SER A 1 301 ? 125.477 133.375 144.763 1.00 23.82 319 SER A O 1
ATOM 4090 N N . CYS A 1 302 ? 126.832 134.440 146.209 1.00 24.63 320 CYS A N 1
ATOM 4091 C CA . CYS A 1 302 ? 127.534 135.185 145.173 1.00 24.63 320 CYS A CA 1
ATOM 4092 C C . CYS A 1 302 ? 128.766 134.450 144.664 1.00 24.63 320 CYS A C 1
ATOM 4093 O O . CYS A 1 302 ? 129.155 134.634 143.506 1.00 24.63 320 CYS A O 1
ATOM 4101 N N . ILE A 1 303 ? 129.385 133.622 145.507 1.00 20.38 321 ILE A N 1
ATOM 4102 C CA . ILE A 1 303 ? 130.571 132.881 145.087 1.00 20.38 321 ILE A CA 1
ATOM 4103 C C . ILE A 1 303 ? 130.211 131.832 144.042 1.00 20.38 321 ILE A C 1
ATOM 4104 O O . ILE A 1 303 ? 130.984 131.575 143.112 1.00 20.38 321 ILE A O 1
ATOM 4120 N N . ASN A 1 304 ? 129.043 131.205 144.179 1.00 19.06 322 ASN A N 1
ATOM 4121 C CA . ASN A 1 304 ? 128.696 130.080 143.313 1.00 19.06 322 ASN A CA 1
ATOM 4122 C C . ASN A 1 304 ? 128.745 130.425 141.831 1.00 19.06 322 ASN A C 1
ATOM 4123 O O . ASN A 1 304 ? 129.356 129.661 141.064 1.00 19.06 322 ASN A O 1
ATOM 4134 N N . PRO A 1 305 ? 128.142 131.518 141.356 1.00 20.81 323 PRO A N 1
ATOM 4135 C CA . PRO A 1 305 ? 128.187 131.790 139.909 1.00 20.81 323 PRO A CA 1
ATOM 4136 C C . PRO A 1 305 ? 129.594 131.964 139.367 1.00 20.81 323 PRO A C 1
ATOM 4137 O O . PRO A 1 305 ? 129.816 131.744 138.170 1.00 20.81 323 PRO A O 1
ATOM 4148 N N . ILE A 1 306 ? 130.553 132.362 140.204 1.00 19.54 324 ILE A N 1
ATOM 4149 C CA . ILE A 1 306 ? 131.936 132.468 139.749 1.00 19.54 324 ILE A CA 1
ATOM 4150 C C . ILE A 1 306 ? 132.499 131.090 139.427 1.00 19.54 324 ILE A C 1
ATOM 4151 O O . ILE A 1 306 ? 133.366 130.947 138.557 1.00 19.54 324 ILE A O 1
ATOM 4167 N N . ILE A 1 307 ? 132.033 130.059 140.132 1.00 15.63 325 ILE A N 1
ATOM 4168 C CA . ILE A 1 307 ? 132.654 128.743 140.028 1.00 15.63 325 ILE A CA 1
ATOM 4169 C C . ILE A 1 307 ? 132.387 128.123 138.662 1.00 15.63 325 ILE A C 1
ATOM 4170 O O . ILE A 1 307 ? 133.255 127.451 138.092 1.00 15.63 325 ILE A O 1
ATOM 4186 N N . TYR A 1 308 ? 131.186 128.319 138.122 1.00 18.74 326 TYR A N 1
ATOM 4187 C CA . TYR A 1 308 ? 130.834 127.648 136.872 1.00 18.74 326 TYR A CA 1
ATOM 4188 C C . TYR A 1 308 ? 131.731 128.067 135.715 1.00 18.74 326 TYR A C 1
ATOM 4189 O O . TYR A 1 308 ? 132.226 127.180 134.998 1.00 18.74 326 TYR A O 1
ATOM 4207 N N . PRO A 1 309 ? 131.987 129.356 135.467 1.00 21.97 327 PRO A N 1
ATOM 4208 C CA . PRO A 1 309 ? 132.928 129.692 134.386 1.00 21.97 327 PRO A CA 1
ATOM 4209 C C . PRO A 1 309 ? 134.368 129.357 134.725 1.00 21.97 327 PRO A C 1
ATOM 4210 O O . PRO A 1 309 ? 135.104 128.861 133.863 1.00 21.97 327 PRO A O 1
ATOM 4221 N N . CYS A 1 310 ? 134.793 129.611 135.963 1.00 20.62 328 CYS A N 1
ATOM 4222 C CA . CYS A 1 310 ? 136.181 129.396 136.349 1.00 20.62 328 CYS A CA 1
ATOM 4223 C C . CYS A 1 310 ? 136.555 127.923 136.444 1.00 20.62 328 CYS A C 1
ATOM 4224 O O . CYS A 1 310 ? 137.743 127.618 136.589 1.00 20.62 328 CYS A O 1
ATOM 4232 N N . SER A 1 311 ? 135.586 127.007 136.372 1.00 17.44 329 SER A N 1
ATOM 4233 C CA . SER A 1 311 ? 135.864 125.582 136.501 1.00 17.44 329 SER A CA 1
ATOM 4234 C C . SER A 1 311 ? 135.189 124.745 135.421 1.00 17.44 329 SER A C 1
ATOM 4235 O O . SER A 1 311 ? 135.220 123.512 135.504 1.00 17.44 329 SER A O 1
ATOM 4243 N N . SER A 1 312 ? 134.585 125.373 134.415 1.00 22.42 330 SER A N 1
ATOM 4244 C CA . SER A 1 312 ? 133.959 124.636 133.319 1.00 22.42 330 SER A CA 1
ATOM 4245 C C . SER A 1 312 ? 134.053 125.493 132.067 1.00 22.42 330 SER A C 1
ATOM 4246 O O . SER A 1 312 ? 133.345 126.498 131.949 1.00 22.42 330 SER A O 1
ATOM 4254 N N . GLN A 1 313 ? 134.921 125.093 131.135 1.00 28.02 331 GLN A N 1
ATOM 4255 C CA . GLN A 1 313 ? 135.120 125.883 129.924 1.00 28.02 331 GLN A CA 1
ATOM 4256 C C . GLN A 1 313 ? 133.826 126.040 129.139 1.00 28.02 331 GLN A C 1
ATOM 4257 O O . GLN A 1 313 ? 133.612 127.074 128.497 1.00 28.02 331 GLN A O 1
ATOM 4271 N N . GLU A 1 314 ? 132.955 125.030 129.170 1.00 26.74 332 GLU A N 1
ATOM 4272 C CA . GLU A 1 314 ? 131.661 125.154 128.507 1.00 26.74 332 GLU A CA 1
ATOM 4273 C C . GLU A 1 314 ? 130.846 126.285 129.119 1.00 26.74 332 GLU A C 1
ATOM 4274 O O . GLU A 1 314 ? 130.252 127.101 128.403 1.00 26.74 332 GLU A O 1
ATOM 4286 N N . PHE A 1 315 ? 130.815 126.357 130.452 1.00 23.28 333 PHE A N 1
ATOM 4287 C CA . PHE A 1 315 ? 130.097 127.442 131.110 1.00 23.28 333 PHE A CA 1
ATOM 4288 C C . PHE A 1 315 ? 130.757 128.786 130.836 1.00 23.28 333 PHE A C 1
ATOM 4289 O O . PHE A 1 315 ? 130.069 129.802 130.704 1.00 23.28 333 PHE A O 1
ATOM 4306 N N . LYS A 1 316 ? 132.089 128.818 130.757 1.00 24.85 334 LYS A N 1
ATOM 4307 C CA . LYS A 1 316 ? 132.771 130.065 130.426 1.00 24.85 334 LYS A CA 1
ATOM 4308 C C . LYS A 1 316 ? 132.367 130.550 129.040 1.00 24.85 334 LYS A C 1
ATOM 4309 O O . LYS A 1 316 ? 132.077 131.736 128.843 1.00 24.85 334 LYS A O 1
ATOM 4328 N N . LYS A 1 317 ? 132.335 129.640 128.065 1.00 26.64 335 LYS A N 1
ATOM 4329 C CA . LYS A 1 317 ? 131.912 130.014 126.720 1.00 26.64 335 LYS A CA 1
ATOM 4330 C C . LYS A 1 317 ? 130.463 130.483 126.711 1.00 26.64 335 LYS A C 1
ATOM 4331 O O . LYS A 1 317 ? 130.125 131.468 126.043 1.00 26.64 335 LYS A O 1
ATOM 4350 N N . ALA A 1 318 ? 129.590 129.784 127.441 1.00 28.16 336 ALA A N 1
ATOM 4351 C CA . ALA A 1 318 ? 128.188 130.183 127.488 1.00 28.16 336 ALA A CA 1
ATOM 4352 C C . ALA A 1 318 ? 128.031 131.569 128.101 1.00 28.16 336 ALA A C 1
ATOM 4353 O O . ALA A 1 318 ? 127.264 132.397 127.596 1.00 28.16 336 ALA A O 1
ATOM 4360 N N . PHE A 1 319 ? 128.754 131.840 129.189 1.00 26.13 337 PHE A N 1
ATOM 4361 C CA . PHE A 1 319 ? 128.700 133.159 129.809 1.00 26.13 337 PHE A CA 1
ATOM 4362 C C . PHE A 1 319 ? 129.217 134.231 128.861 1.00 26.13 337 PHE A C 1
ATOM 4363 O O . PHE A 1 319 ? 128.639 135.319 128.764 1.00 26.13 337 PHE A O 1
ATOM 4380 N N . GLN A 1 320 ? 130.313 133.944 128.155 1.00 27.08 338 GLN A N 1
ATOM 4381 C CA . GLN A 1 320 ? 130.867 134.926 127.232 1.00 27.08 338 GLN A CA 1
ATOM 4382 C C . GLN A 1 320 ? 129.893 135.233 126.102 1.00 27.08 338 GLN A C 1
ATOM 4383 O O . GLN A 1 320 ? 129.723 136.397 125.720 1.00 27.08 338 GLN A O 1
ATOM 4397 N N . ASN A 1 321 ? 129.239 134.207 125.556 1.00 29.09 339 ASN A N 1
ATOM 4398 C CA . ASN A 1 321 ? 128.358 134.415 124.413 1.00 29.09 339 ASN A CA 1
ATOM 4399 C C . ASN A 1 321 ? 126.946 134.832 124.805 1.00 29.09 339 ASN A C 1
ATOM 4400 O O . ASN A 1 321 ? 126.162 135.189 123.918 1.00 29.09 339 ASN A O 1
ATOM 4411 N N . VAL A 1 322 ? 126.595 134.795 126.089 1.00 28.35 340 VAL A N 1
ATOM 4412 C CA . VAL A 1 322 ? 125.299 135.321 126.509 1.00 28.35 340 VAL A CA 1
ATOM 4413 C C . VAL A 1 322 ? 125.408 136.781 126.944 1.00 28.35 340 VAL A C 1
ATOM 4414 O O . VAL A 1 322 ? 124.410 137.508 126.918 1.00 28.35 340 VAL A O 1
ATOM 4427 N N . LEU A 1 323 ? 126.595 137.225 127.344 1.00 27.59 341 LEU A N 1
ATOM 4428 C CA . LEU A 1 323 ? 126.798 138.610 127.751 1.00 27.59 341 LEU A CA 1
ATOM 4429 C C . LEU A 1 323 ? 126.820 139.530 126.535 1.00 27.59 341 LEU A C 1
ATOM 4430 O O . LEU A 1 323 ? 125.896 140.314 126.320 1.00 27.59 341 LEU A O 1
#

InterPro domains:
  IPR000276 G protein-coupled receptor, rhodopsin-like [PF00001] (43-326)
  IPR000276 G protein-coupled receptor, rhodopsin-like [PR00237] (28-52)
  IPR000276 G protein-coupled receptor, rhodopsin-like [PR00237] (61-82)
  IPR000276 G protein-coupled receptor, rhodopsin-like [PR00237] (106-128)
  IPR000276 G protein-coupled receptor, rhodopsin-like [PR00237] (142-163)
  IPR000276 G protein-coupled receptor, rhodopsin-like [PR00237] (185-208)
  IPR000276 G protein-coupled receptor, rhodopsin-like [PR00237] (270-294)
  IPR000276 G protein-coupled receptor, rhodopsin-like [PR00237] (308-334)
  IPR000276 G protein-coupled receptor, rhodopsin-like [PS00237] (112-128)
  IPR000276 G protein-coupled receptor, rhodopsin-like [SM01381] (37-341)
  IPR001004 Alpha 1A adrenoceptor [PR00557] (3-25)
  IPR001004 Alpha 1A adrenoceptor [PR00557] (219-234)
  IPR001004 Alpha 1A adrenoceptor [PR00557] (238-255)
  IPR001004 Alpha 1A adrenoceptor [PR00557] (356-373)
  IPR001004 Alpha 1A adrenoceptor [PR00557] (376-395)
  IPR001004 Alpha 1A adrenoceptor [PR00557] (400-419)
  IPR002233 Adrenoceptor family [PR01103] (81-92)
  IPR002233 Adrenoceptor family [PR01103] (134-142)
  IPR002233 Adrenoceptor family [PR01103] (204-211)
  IPR002233 Adrenoceptor family [PR01103] (332-341)

B-factor: mean 28.46, std 15.04, range [4.97, 65.23]

GO terms:
  GO:0005515 protein binding (F, IPI)
  GO:0007200 phospholipase C-activating G protein-coupled receptor signaling pathway (P, IMP)
  GO:0031965 nuclear membrane (C, IDA)
  GO:0005634 nucleus (C, IDA)
  GO:0005737 cytoplasm (C, IDA)
  GO:0005886 plasma membrane (C, IDA)
  GO:0043410 positive regulation of MAPK cascade (P, IDA)
  GO:0010613 positive regulation of cardiac muscle hypertrophy (P, IDA)
  GO:0046982 protein heterodimerization activity (F, IDA)
  GO:0031965 nuclear membrane (C, EXP)
  GO:0004937 alpha1-adrenergic receptor activity (F, IMP)
  GO:0035556 intracellular signal transduction (P, TAS)
  GO:0005886 plasma membrane (C, TAS)
  GO:0006915 apoptotic process (P, TAS)
  GO:0006939 smooth muscle contraction (P, TAS)
  GO:0007165 signal transduction (P, TAS)
  GO:0007186 G protein-coupled receptor signaling pathway (P, TAS)
  GO:0007267 cell-cell signaling (P, TAS)
  GO:0008285 negative regulation of cell population proliferation (P, TAS)
  GO:0005829 cytosol (C, IDA)